Protein AF-A0AAV5DZR9-F1 (afdb_monomer_lite)

Secondary structure (DSSP, 8-state):
-EEEEEES-TT-EEPPPP-TT-TTEEEEEEES-EEEEEPPSGGGGS---EEEEESSEEESPPP--SEEE-TTS------S-------S-----B-GGGTS-TT---SEEE--SS---BB-TT----TT--EEE-TTS--B-PPP----SEEE--SS-----S----S-GGGGTT-TT--STTSPPPPPP-

InterPro domains:
  IPR001611 Leucine-rich repeat [PF00560] (64-76)
  IPR032675 Leucine-rich repeat domain superfamily [G3DSA:3.80.10.10] (7-187)
  IPR051848 Polygalacturonase-Inhibiting Protein [PTHR48059] (11-186)

Radius of gyration: 17.74 Å; chains: 1; bounding box: 46×36×51 Å

Organism: NCBI:txid191504

pLDDT: mean 78.82, std 15.03, range [37.94, 94.94]

Structure (mmCIF, N/CA/C/O backbone):
data_AF-A0AAV5DZR9-F1
#
_entry.id   AF-A0AAV5DZR9-F1
#
loop_
_atom_site.group_PDB
_atom_site.id
_atom_site.type_symbol
_atom_site.label_atom_id
_atom_site.label_alt_id
_atom_site.label_comp_id
_atom_site.label_asym_id
_atom_site.label_entity_id
_atom_site.label_seq_id
_atom_site.pdbx_PDB_ins_code
_atom_site.Cartn_x
_atom_site.Cartn_y
_atom_site.Cartn_z
_atom_site.occupancy
_atom_site.B_iso_or_equiv
_atom_site.auth_seq_id
_atom_site.auth_comp_id
_atom_site.auth_asym_id
_atom_site.auth_atom_id
_atom_site.pdbx_PDB_model_num
ATOM 1 N N . MET A 1 1 ? -20.889 -8.932 11.026 1.00 80.31 1 MET A N 1
ATOM 2 C CA . MET A 1 1 ? -20.452 -7.821 10.169 1.00 80.31 1 MET A CA 1
ATOM 3 C C . MET A 1 1 ? -20.862 -6.485 10.753 1.00 80.31 1 MET A C 1
ATOM 5 O O . MET A 1 1 ? -22.007 -6.072 10.601 1.00 80.31 1 MET A O 1
ATOM 9 N N . GLN A 1 2 ? -19.934 -5.837 11.458 1.00 92.69 2 GLN A N 1
ATOM 10 C CA . GLN A 1 2 ? -20.042 -4.428 11.832 1.00 92.69 2 GLN A CA 1
ATOM 11 C C . GLN A 1 2 ? -19.093 -3.608 10.957 1.00 92.69 2 GLN A C 1
ATOM 13 O O . GLN A 1 2 ? -17.937 -3.989 10.760 1.00 92.69 2 GLN A O 1
ATOM 18 N N . THR A 1 3 ? -19.594 -2.474 10.478 1.00 94.19 3 THR A N 1
ATOM 19 C CA . THR A 1 3 ? -18.877 -1.553 9.600 1.00 94.19 3 THR A CA 1
ATOM 20 C C . THR A 1 3 ? -18.863 -0.164 10.217 1.00 94.19 3 THR A C 1
ATOM 22 O O . THR A 1 3 ? -19.879 0.283 10.751 1.00 94.19 3 THR A O 1
ATOM 25 N N . ILE A 1 4 ? -17.725 0.519 10.127 1.00 94.50 4 ILE A N 1
ATOM 26 C CA . ILE A 1 4 ? -17.612 1.958 10.376 1.00 94.50 4 ILE A CA 1
ATOM 27 C C . ILE A 1 4 ? -17.195 2.621 9.068 1.00 94.50 4 ILE A C 1
ATOM 29 O O . ILE A 1 4 ? -16.194 2.224 8.478 1.00 94.50 4 ILE A O 1
ATOM 33 N N . GLN A 1 5 ? -17.965 3.620 8.646 1.00 94.75 5 GLN A N 1
ATOM 34 C CA . GLN A 1 5 ? -17.728 4.412 7.445 1.00 94.75 5 GLN A CA 1
ATOM 35 C C . GLN A 1 5 ? -17.740 5.894 7.802 1.00 94.75 5 GLN A C 1
ATOM 37 O O . GLN A 1 5 ? -18.730 6.391 8.340 1.00 94.75 5 GLN A O 1
ATOM 42 N N . LEU A 1 6 ? -16.629 6.574 7.526 1.00 93.06 6 LEU A N 1
ATOM 43 C CA . LEU A 1 6 ? -16.414 7.998 7.760 1.00 93.06 6 LEU A CA 1
ATOM 44 C C . LEU A 1 6 ? -15.855 8.612 6.471 1.00 93.06 6 LEU A C 1
ATOM 46 O O . LEU A 1 6 ? -14.645 8.666 6.271 1.00 93.06 6 LEU A O 1
ATOM 50 N N . ASP A 1 7 ? -16.748 9.042 5.587 1.00 90.88 7 ASP A N 1
ATOM 51 C CA . ASP A 1 7 ? -16.399 9.596 4.276 1.00 90.88 7 ASP A CA 1
ATOM 52 C C . ASP A 1 7 ? -16.596 11.113 4.258 1.00 90.88 7 ASP A C 1
ATOM 54 O O . ASP A 1 7 ? -17.623 11.618 4.720 1.00 90.88 7 ASP A O 1
ATOM 58 N N . THR A 1 8 ? -15.601 11.830 3.728 1.00 89.69 8 THR A N 1
ATOM 59 C CA . THR A 1 8 ? -15.668 13.258 3.396 1.00 89.69 8 THR A CA 1
ATOM 60 C C . THR A 1 8 ? -16.247 14.077 4.550 1.00 89.69 8 THR A C 1
ATOM 62 O O . THR A 1 8 ? -17.176 14.867 4.395 1.00 89.69 8 THR A O 1
ATOM 65 N N . MET A 1 9 ? -15.715 13.854 5.756 1.00 87.38 9 MET A N 1
ATOM 66 C CA . MET A 1 9 ? -16.150 14.534 6.976 1.00 87.38 9 MET A CA 1
ATOM 67 C C . MET A 1 9 ? -15.269 15.763 7.250 1.00 87.38 9 MET A C 1
ATOM 69 O O . MET A 1 9 ? -14.141 15.610 7.739 1.00 87.38 9 MET A O 1
ATOM 73 N N . PRO A 1 10 ? -15.753 16.997 6.993 1.00 79.94 10 PRO A N 1
ATOM 74 C CA . PRO A 1 10 ? -14.983 18.201 7.270 1.00 79.94 10 PRO A CA 1
ATOM 75 C C . PRO A 1 10 ? -14.800 18.338 8.783 1.00 79.94 10 PRO A C 1
ATOM 77 O O . PRO A 1 10 ? -15.771 18.367 9.536 1.00 79.94 10 PRO A O 1
ATOM 80 N N . GLY A 1 11 ? -13.550 18.406 9.237 1.00 84.31 11 GLY A N 1
ATOM 81 C CA . GLY A 1 11 ? -13.229 18.503 10.663 1.00 84.31 11 GLY A CA 1
ATOM 82 C C . GLY A 1 11 ? -12.979 17.168 11.367 1.00 84.31 11 GLY A C 1
ATOM 83 O O . GLY A 1 11 ? -12.722 17.182 12.569 1.00 84.31 11 GLY A O 1
ATOM 84 N N . LEU A 1 12 ? -12.973 16.031 10.659 1.00 90.25 12 LEU A N 1
ATOM 85 C CA . LEU A 1 12 ? -12.391 14.804 11.207 1.00 90.25 12 LEU A CA 1
ATOM 86 C C . LEU A 1 12 ? -10.863 14.847 11.037 1.00 90.25 12 LEU A C 1
ATOM 88 O O . LEU A 1 12 ? -10.341 14.696 9.930 1.00 90.25 12 LEU A O 1
ATOM 92 N N . TYR A 1 13 ? -10.155 15.111 12.136 1.00 92.25 13 TYR A N 1
ATOM 93 C CA . TYR A 1 13 ? -8.697 15.243 12.189 1.00 92.25 13 TYR A CA 1
ATOM 94 C C . TYR A 1 13 ? -8.108 14.559 13.429 1.00 92.25 13 TYR A C 1
ATOM 96 O O . TYR A 1 13 ? -8.824 14.157 14.343 1.00 92.25 13 TYR A O 1
ATOM 104 N N . GLY A 1 14 ? -6.779 14.460 13.472 1.00 90.69 14 GLY A N 1
ATOM 105 C CA . GLY A 1 14 ? -6.052 13.803 14.562 1.00 90.69 14 GLY A CA 1
ATOM 106 C C . GLY A 1 14 ? -5.757 12.336 14.261 1.00 90.69 14 GLY A C 1
ATOM 107 O O . GLY A 1 14 ? -5.763 11.928 13.104 1.00 90.69 14 GLY A O 1
A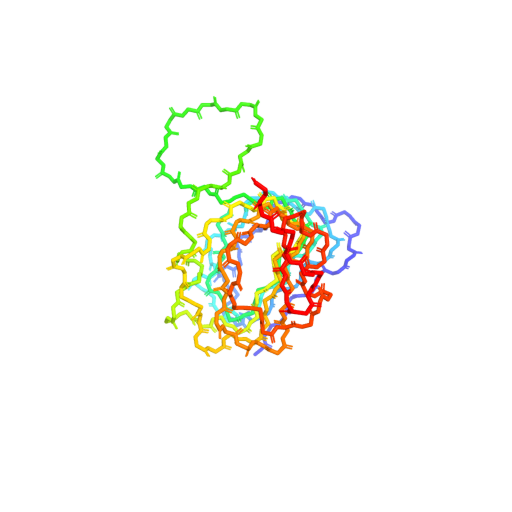TOM 108 N N . THR A 1 15 ? -5.437 11.558 15.292 1.00 91.31 15 THR A N 1
ATOM 109 C CA . THR A 1 15 ? -5.024 10.151 15.164 1.00 91.31 15 THR A CA 1
ATOM 110 C C . THR A 1 15 ? -6.198 9.190 15.302 1.00 91.31 15 THR A C 1
ATOM 112 O O . THR A 1 15 ? -7.139 9.470 16.043 1.00 91.31 15 THR A O 1
ATOM 115 N N . ILE A 1 16 ? -6.100 8.012 14.683 1.00 90.62 16 ILE A N 1
ATOM 116 C CA . ILE A 1 16 ? -7.080 6.934 14.868 1.00 90.62 16 ILE A CA 1
ATOM 117 C C . ILE A 1 16 ? -7.014 6.444 16.328 1.00 90.62 16 ILE A C 1
ATOM 119 O O . ILE A 1 16 ? -5.959 5.967 16.758 1.00 90.62 16 ILE A O 1
ATOM 123 N N . PRO A 1 17 ? -8.102 6.555 17.114 1.00 91.00 17 PRO A N 1
ATOM 124 C CA . PRO A 1 17 ? -8.125 6.063 18.486 1.00 91.00 17 PRO A CA 1
ATOM 125 C C . PRO A 1 17 ? -8.142 4.532 18.515 1.00 91.00 17 PRO A C 1
ATOM 127 O O . PRO A 1 17 ? -8.457 3.879 17.523 1.00 91.00 17 PRO A O 1
ATOM 130 N N . SER A 1 18 ? -7.854 3.939 19.675 1.00 88.75 18 SER A N 1
ATOM 131 C CA . SER A 1 18 ? -7.950 2.486 19.817 1.00 88.75 18 SER A CA 1
ATOM 132 C C . SER A 1 18 ? -9.381 1.990 19.614 1.00 88.75 18 SER A C 1
ATOM 134 O O . SER A 1 18 ? -10.285 2.384 20.352 1.00 88.75 18 SER A O 1
ATOM 136 N N . LEU A 1 19 ? -9.570 1.074 18.661 1.00 89.25 19 LEU A N 1
ATOM 137 C CA . LEU A 1 19 ? -10.853 0.414 18.397 1.00 89.25 19 LEU A CA 1
ATOM 138 C C . LEU A 1 19 ? -10.881 -1.038 18.898 1.00 89.25 19 LEU A C 1
ATOM 140 O O . LEU A 1 19 ? -11.783 -1.792 18.546 1.00 89.25 19 LEU A O 1
ATOM 144 N N . SER A 1 20 ? -9.929 -1.442 19.747 1.00 88.00 20 SER A N 1
ATOM 145 C CA . SER A 1 20 ? -9.783 -2.833 20.217 1.00 88.00 20 SER A CA 1
ATOM 146 C C . SER A 1 20 ? -11.008 -3.399 20.945 1.00 88.00 20 SER A C 1
ATOM 148 O O . SER A 1 20 ? -11.170 -4.611 21.030 1.00 88.00 20 SER A O 1
ATOM 150 N N . LYS A 1 21 ? -11.884 -2.539 21.477 1.00 89.88 21 LYS A N 1
ATOM 151 C CA . LYS A 1 21 ? -13.131 -2.954 22.139 1.00 89.88 21 LYS A CA 1
ATOM 152 C C . LYS A 1 21 ? -14.252 -3.311 21.159 1.00 89.88 21 LYS A C 1
ATOM 154 O O . LYS A 1 21 ? -15.261 -3.869 21.579 1.00 89.88 21 LYS A O 1
ATOM 159 N N . LEU A 1 22 ? -14.101 -2.989 19.876 1.00 90.25 22 LEU A N 1
ATOM 160 C CA . LEU A 1 22 ? -15.087 -3.281 18.840 1.00 90.25 22 LEU A CA 1
ATOM 161 C C . LEU A 1 22 ? -14.830 -4.677 18.257 1.00 90.25 22 LEU A C 1
ATOM 163 O O . LEU A 1 22 ? -14.423 -4.828 17.109 1.00 90.25 22 LEU A O 1
ATOM 167 N N . SER A 1 23 ? -15.061 -5.714 19.063 1.00 88.62 23 SER A N 1
ATOM 168 C CA . SER A 1 23 ? -14.776 -7.119 18.717 1.00 88.62 23 SER A CA 1
ATOM 169 C C . SER A 1 23 ? -15.523 -7.634 17.477 1.00 88.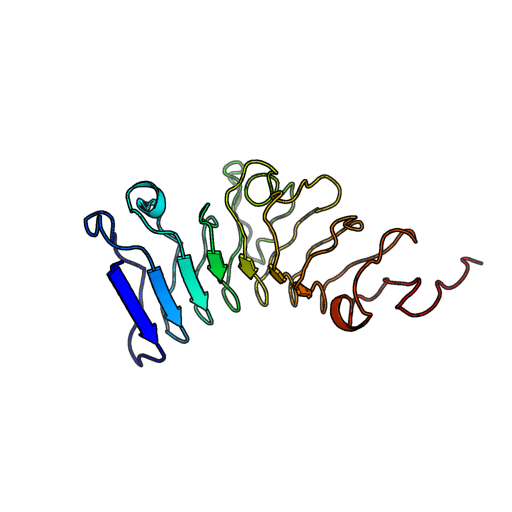62 23 SER A C 1
ATOM 171 O O . SER A 1 23 ? -15.101 -8.613 16.864 1.00 88.62 23 SER A O 1
ATOM 173 N N . HIS A 1 24 ? -16.621 -6.985 17.090 1.00 91.12 24 HIS A N 1
ATOM 174 C CA . HIS A 1 24 ? -17.417 -7.343 15.913 1.00 91.12 24 HIS A CA 1
ATOM 175 C C . HIS A 1 24 ? -17.097 -6.504 14.669 1.00 91.12 24 HIS A C 1
ATOM 177 O O . HIS A 1 24 ? -17.688 -6.753 13.615 1.00 91.12 24 HIS A O 1
ATOM 183 N N . LEU A 1 25 ? -16.191 -5.523 14.780 1.00 92.50 25 LEU A N 1
ATOM 184 C CA . LEU A 1 25 ? -15.778 -4.679 13.663 1.00 92.50 25 LEU A CA 1
ATOM 185 C C . LEU A 1 25 ? -15.047 -5.521 12.617 1.00 92.50 25 LEU A C 1
ATOM 187 O O . LEU A 1 25 ? -14.011 -6.112 12.906 1.00 92.50 25 LEU A O 1
ATOM 191 N N . GLU A 1 26 ? -15.594 -5.543 11.406 1.00 93.81 26 GLU A N 1
ATOM 192 C CA . GLU A 1 26 ? -15.074 -6.306 10.267 1.00 93.81 26 GLU A CA 1
ATOM 193 C C . GLU A 1 26 ? -14.568 -5.393 9.143 1.00 93.81 26 GLU A C 1
ATOM 195 O O . GLU A 1 26 ? -13.636 -5.781 8.429 1.00 93.81 26 GLU A O 1
ATOM 200 N N . LEU A 1 27 ? -15.134 -4.184 9.021 1.00 94.38 27 LEU A N 1
ATOM 201 C CA . LEU A 1 27 ? -14.754 -3.176 8.030 1.00 94.38 27 LEU A CA 1
ATOM 202 C C . LEU A 1 27 ? -14.606 -1.793 8.672 1.00 94.38 27 LEU A C 1
ATOM 204 O O . LEU A 1 27 ? -15.504 -1.326 9.377 1.00 94.38 27 LEU A O 1
ATOM 208 N N . LEU A 1 28 ? -13.489 -1.131 8.379 1.00 94.38 28 LEU A N 1
ATOM 209 C CA . LEU A 1 28 ? -13.257 0.274 8.693 1.00 94.38 28 LEU A CA 1
ATOM 210 C C . LEU A 1 28 ? -12.908 1.016 7.405 1.00 94.38 28 LEU A C 1
ATOM 212 O O . LEU A 1 28 ? -11.947 0.655 6.732 1.00 94.38 28 LEU A O 1
ATOM 216 N N . ASP A 1 29 ? -13.681 2.047 7.101 1.00 94.94 29 ASP A N 1
ATOM 217 C CA . ASP A 1 29 ? -13.507 2.908 5.940 1.00 94.94 29 ASP A CA 1
ATOM 218 C C . ASP A 1 29 ? -13.489 4.369 6.402 1.00 94.94 29 ASP A C 1
ATOM 220 O O . ASP A 1 29 ? -14.446 4.854 7.013 1.00 94.94 29 ASP A O 1
ATOM 224 N N . ILE A 1 30 ? -12.356 5.036 6.190 1.00 93.62 30 ILE A N 1
ATOM 225 C CA . ILE A 1 30 ? -12.148 6.450 6.492 1.00 93.62 30 ILE A CA 1
ATOM 226 C C . ILE A 1 30 ? -11.553 7.116 5.255 1.00 93.62 30 ILE A C 1
ATOM 228 O O . ILE A 1 30 ? -10.353 7.037 5.015 1.00 93.62 30 ILE A O 1
ATOM 232 N N . THR A 1 31 ? -12.376 7.800 4.477 1.00 92.69 31 THR A N 1
ATOM 233 C CA . THR A 1 31 ? -11.987 8.282 3.147 1.00 92.69 31 THR A CA 1
ATOM 234 C C . THR A 1 31 ? -12.068 9.800 3.081 1.00 92.69 31 THR A C 1
ATOM 236 O O . THR A 1 31 ? -13.032 10.395 3.563 1.00 92.69 31 THR A O 1
ATOM 239 N N . SER A 1 32 ? -11.056 10.444 2.487 1.00 89.88 32 SER A N 1
ATOM 240 C CA . SER A 1 32 ? -11.049 11.899 2.257 1.00 89.88 32 SER A CA 1
ATOM 241 C C . SER A 1 32 ? -11.243 12.726 3.539 1.00 89.88 32 SER A C 1
ATOM 243 O O . SER A 1 32 ? -12.093 13.615 3.627 1.00 89.88 32 SER A O 1
ATOM 245 N N . THR A 1 33 ? -10.442 12.434 4.568 1.00 90.44 33 THR A N 1
ATOM 246 C CA . THR A 1 33 ? -10.475 13.148 5.857 1.00 90.44 33 THR A CA 1
ATOM 247 C C . THR A 1 33 ? -9.103 13.725 6.206 1.00 90.44 33 THR A C 1
ATOM 249 O O . THR A 1 33 ? -8.116 13.515 5.512 1.00 90.44 33 THR A O 1
ATOM 252 N N . SER A 1 3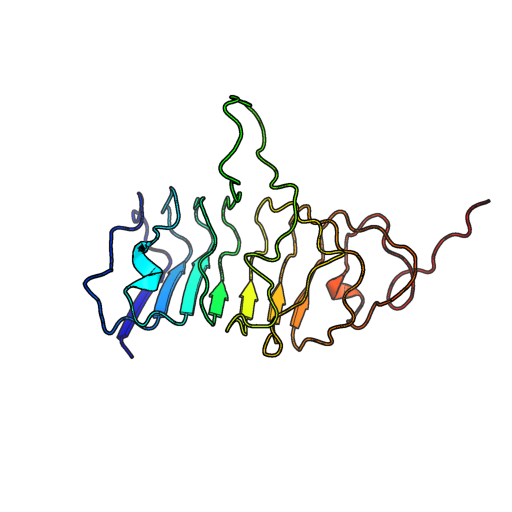4 ? -9.015 14.502 7.288 1.00 89.81 34 SER A N 1
ATOM 253 C CA . SER A 1 34 ? -7.753 15.105 7.743 1.00 89.81 34 SER A CA 1
ATOM 254 C C . SER A 1 34 ? -7.095 14.310 8.873 1.00 89.81 34 SER A C 1
ATOM 256 O O . SER A 1 34 ? -6.365 14.886 9.687 1.00 89.81 34 SER A O 1
ATOM 258 N N . ILE A 1 35 ? -7.357 13.002 8.963 1.00 90.94 35 ILE A N 1
ATOM 259 C CA . ILE A 1 35 ? -6.688 12.148 9.947 1.00 90.94 35 ILE A CA 1
ATOM 260 C C . ILE A 1 35 ? -5.197 12.015 9.620 1.00 90.94 35 ILE A C 1
ATOM 262 O O . ILE A 1 35 ? -4.765 12.026 8.464 1.00 90.94 35 ILE A O 1
ATOM 266 N N . THR A 1 36 ? -4.387 11.951 10.668 1.00 89.00 36 THR A N 1
ATOM 267 C CA . THR A 1 36 ? -2.926 12.012 10.595 1.00 89.00 36 THR A CA 1
ATOM 268 C C . THR A 1 36 ? -2.292 11.086 11.632 1.00 89.00 36 THR A C 1
ATOM 270 O O . THR A 1 36 ? -2.966 10.585 12.531 1.00 89.00 36 THR A O 1
ATOM 273 N N . GLY A 1 37 ? -0.977 10.898 11.541 1.00 84.19 37 GLY A N 1
ATOM 274 C CA . GLY A 1 37 ? -0.216 10.105 12.507 1.00 84.19 37 GLY A CA 1
ATOM 275 C C . GLY A 1 37 ? -0.153 8.618 12.147 1.00 84.19 37 GLY A C 1
ATOM 276 O O . GLY A 1 37 ? -0.522 8.237 11.036 1.00 84.19 37 GLY A O 1
ATOM 277 N N . PRO A 1 38 ? 0.378 7.773 13.045 1.00 82.56 38 PRO A N 1
ATOM 278 C CA . PRO A 1 38 ? 0.653 6.385 12.717 1.00 82.56 38 PRO A CA 1
ATOM 279 C C . PRO A 1 38 ? -0.620 5.532 12.667 1.00 82.56 38 PRO A C 1
ATOM 281 O O . PRO A 1 38 ? -1.541 5.726 13.463 1.00 82.56 38 PRO A O 1
ATOM 284 N N . LEU A 1 39 ? -0.626 4.530 11.788 1.00 83.75 39 LEU A N 1
ATOM 285 C CA . LEU A 1 39 ? -1.547 3.404 11.865 1.00 83.75 39 LEU A CA 1
ATOM 286 C C . LEU A 1 39 ? -1.340 2.690 13.216 1.00 83.75 39 LEU A C 1
ATOM 288 O O . LEU A 1 39 ? -0.218 2.282 13.523 1.00 83.75 39 LEU A O 1
ATOM 292 N N . PRO A 1 40 ? -2.385 2.553 14.045 1.00 82.88 40 PRO A N 1
ATOM 293 C CA . PRO A 1 40 ? -2.285 1.890 15.344 1.00 82.88 40 PRO A CA 1
ATOM 294 C C . PRO A 1 40 ? -2.042 0.377 15.207 1.00 82.88 40 PRO A C 1
ATOM 296 O O . PRO A 1 40 ? -2.272 -0.189 14.155 1.00 82.88 40 PRO A O 1
ATOM 299 N N . GLU A 1 41 ? -1.609 -0.322 16.258 1.00 79.00 41 GLU A N 1
ATOM 300 C CA . GLU A 1 41 ? -1.323 -1.775 16.178 1.00 79.00 41 GLU A CA 1
ATOM 301 C C . GLU A 1 41 ? -2.503 -2.673 16.595 1.00 79.00 41 GLU A C 1
ATOM 303 O O . GLU A 1 41 ? -2.438 -3.897 16.486 1.00 79.00 41 GLU A O 1
ATOM 308 N N . PHE A 1 42 ? -3.616 -2.094 17.061 1.00 75.56 42 PHE A N 1
ATOM 309 C CA . PHE A 1 42 ? -4.723 -2.860 17.651 1.00 75.56 42 PHE A CA 1
ATOM 310 C C . PHE A 1 42 ? -5.485 -3.751 16.664 1.00 75.56 42 PHE A C 1
ATOM 312 O O . PHE A 1 42 ? -6.343 -4.513 17.108 1.00 75.56 42 PHE A O 1
ATOM 319 N N . TRP A 1 43 ? -5.205 -3.666 15.360 1.00 79.06 43 TRP A N 1
ATOM 320 C CA . TRP A 1 43 ? -5.873 -4.456 14.319 1.00 79.06 43 TRP A CA 1
ATOM 321 C C . TRP A 1 43 ? -5.814 -5.963 14.584 1.00 79.06 43 TRP A C 1
ATOM 323 O O . TRP A 1 43 ? -6.700 -6.696 14.169 1.00 79.06 43 TRP A O 1
ATOM 333 N N . VAL A 1 44 ? -4.785 -6.424 15.303 1.00 70.88 44 VAL A N 1
ATOM 334 C CA . VAL A 1 44 ? -4.608 -7.837 15.680 1.00 70.88 44 VAL A CA 1
ATOM 335 C C . VAL A 1 44 ? -5.659 -8.303 16.700 1.00 70.88 44 VAL A C 1
ATOM 337 O O . VAL A 1 44 ? -5.944 -9.491 16.794 1.00 70.88 44 VAL A O 1
ATOM 340 N N . ASN A 1 45 ? -6.254 -7.374 17.454 1.00 75.50 45 ASN A N 1
ATOM 341 C CA . ASN A 1 45 ? -7.233 -7.655 18.508 1.00 75.50 45 ASN A CA 1
ATOM 342 C C . ASN A 1 45 ? -8.687 -7.456 18.050 1.00 75.50 45 ASN A C 1
ATOM 344 O O . ASN A 1 45 ? -9.594 -7.436 18.883 1.00 75.50 45 ASN A O 1
ATOM 348 N N . THR A 1 46 ? -8.924 -7.267 16.753 1.00 79.25 46 THR A N 1
ATOM 349 C CA . THR A 1 46 ? -10.263 -7.112 16.177 1.00 79.25 46 THR A CA 1
ATOM 350 C C . THR A 1 46 ? -10.511 -8.190 15.124 1.00 79.25 46 THR A C 1
ATOM 352 O O . THR A 1 46 ? -9.580 -8.802 14.609 1.00 79.25 46 THR A O 1
ATOM 355 N N . ASN A 1 47 ? -11.776 -8.407 14.760 1.00 88.75 47 ASN A N 1
ATOM 356 C CA . ASN A 1 47 ? -12.138 -9.242 13.608 1.00 88.75 47 ASN A CA 1
ATOM 357 C C . ASN A 1 47 ? -12.038 -8.467 12.282 1.00 88.75 47 ASN A C 1
ATOM 359 O O . ASN A 1 47 ? -12.703 -8.807 11.300 1.00 88.75 47 ASN A O 1
ATOM 363 N N . LEU A 1 48 ? -11.231 -7.399 12.254 1.00 91.25 48 LEU A N 1
ATOM 364 C CA . LEU A 1 48 ? -11.129 -6.531 11.096 1.00 91.25 48 LEU A CA 1
ATOM 365 C C . LEU A 1 48 ? -10.539 -7.329 9.936 1.00 91.25 48 LEU A C 1
ATOM 367 O O . LEU A 1 48 ? -9.503 -7.976 10.058 1.00 91.25 48 LEU A O 1
ATOM 371 N N . SER A 1 49 ? -11.221 -7.288 8.802 1.00 91.88 49 SER A N 1
ATOM 372 C CA . SER A 1 49 ? -10.818 -8.007 7.593 1.00 91.88 49 SER A CA 1
ATOM 373 C C . SER A 1 49 ? -10.549 -7.057 6.431 1.00 91.88 49 SER A C 1
ATOM 375 O O . SER A 1 49 ? -9.733 -7.378 5.561 1.00 91.88 49 SER A O 1
ATOM 377 N N . ALA A 1 50 ? -11.191 -5.887 6.456 1.00 93.50 50 ALA A N 1
ATOM 378 C CA . ALA A 1 50 ? -11.066 -4.839 5.463 1.00 93.50 50 ALA A CA 1
ATOM 379 C C . ALA A 1 50 ? -10.766 -3.489 6.119 1.00 93.50 50 ALA A C 1
ATOM 381 O O . ALA A 1 50 ? -11.456 -3.067 7.051 1.00 93.50 50 ALA A O 1
ATOM 382 N N . LEU A 1 51 ? -9.739 -2.820 5.603 1.00 93.69 51 LEU A N 1
ATOM 383 C CA . LEU A 1 51 ? -9.355 -1.470 5.984 1.00 93.69 51 LEU A CA 1
ATOM 384 C C . LEU A 1 51 ? -9.212 -0.618 4.726 1.00 93.69 51 LEU A C 1
ATOM 386 O O . LEU A 1 51 ? -8.366 -0.912 3.882 1.00 93.69 51 LEU A O 1
ATOM 390 N N . THR A 1 52 ? -10.009 0.438 4.644 1.00 94.81 52 THR A N 1
ATOM 391 C CA . THR A 1 52 ? -9.887 1.493 3.642 1.00 94.81 52 THR A CA 1
ATOM 392 C C . THR A 1 52 ? -9.598 2.788 4.373 1.00 94.81 52 THR A C 1
ATOM 394 O O . THR A 1 52 ? -10.414 3.250 5.162 1.00 94.81 52 THR A O 1
ATOM 397 N N . ILE A 1 53 ? -8.422 3.364 4.165 1.00 92.44 53 ILE A N 1
ATOM 398 C CA . ILE A 1 53 ? -8.145 4.720 4.617 1.00 92.44 53 ILE A CA 1
ATOM 399 C C . ILE A 1 53 ? -7.397 5.449 3.524 1.00 92.44 53 ILE A C 1
ATOM 401 O O . ILE A 1 53 ? -6.198 5.236 3.385 1.00 92.44 53 ILE A O 1
ATOM 405 N N . THR A 1 54 ? -8.071 6.317 2.778 1.00 92.69 54 THR A N 1
ATOM 406 C CA . THR A 1 54 ? -7.456 7.008 1.640 1.00 92.69 54 THR A CA 1
ATOM 407 C C . THR A 1 54 ? -7.395 8.515 1.842 1.00 92.69 54 THR A C 1
ATOM 409 O O . THR A 1 54 ? -8.105 9.087 2.680 1.00 92.69 54 THR A O 1
ATOM 412 N N . ASP A 1 55 ? -6.507 9.155 1.081 1.00 89.25 55 ASP A N 1
ATOM 413 C CA . ASP A 1 55 ? -6.410 10.617 0.972 1.00 89.25 55 ASP A CA 1
ATOM 414 C C . ASP A 1 55 ? -6.264 11.308 2.334 1.00 89.25 55 ASP A C 1
ATOM 416 O O . ASP A 1 55 ? -6.921 12.302 2.649 1.00 89.25 55 ASP A O 1
ATOM 420 N N . SER A 1 56 ? -5.410 10.728 3.175 1.00 86.19 56 SER A N 1
ATOM 421 C CA . SER A 1 56 ? -5.137 11.159 4.546 1.00 86.19 56 SER A CA 1
ATOM 422 C C . SER A 1 56 ? -3.625 11.336 4.755 1.00 86.19 56 SER A C 1
ATOM 424 O O . SER A 1 56 ? -2.830 11.238 3.822 1.00 86.19 56 SER A O 1
ATOM 426 N N . LYS A 1 57 ? -3.168 11.659 5.972 1.00 83.81 57 LYS A N 1
ATOM 427 C CA . LYS A 1 57 ? -1.726 11.860 6.259 1.00 83.81 57 LYS A CA 1
ATOM 428 C C . LYS A 1 57 ? -1.183 10.793 7.201 1.00 83.81 57 LYS A C 1
ATOM 430 O O . LYS A 1 57 ? -0.497 11.113 8.179 1.00 83.81 57 LYS A O 1
ATOM 435 N N . LEU A 1 58 ? -1.549 9.537 6.949 1.00 82.81 58 LEU A N 1
ATOM 436 C CA . LEU A 1 58 ? -1.135 8.426 7.798 1.00 82.81 58 LEU A CA 1
ATOM 437 C C . LEU A 1 58 ? 0.314 8.002 7.557 1.00 82.81 58 LEU A C 1
ATOM 439 O O . LEU A 1 58 ? 0.840 8.104 6.448 1.00 82.81 58 LEU A O 1
ATOM 443 N N . THR A 1 59 ? 0.941 7.501 8.620 1.00 79.50 59 THR A N 1
ATOM 444 C CA . THR A 1 59 ? 2.292 6.920 8.643 1.00 79.50 59 THR A CA 1
ATOM 445 C C . THR A 1 59 ? 2.281 5.571 9.379 1.00 79.50 59 THR A C 1
ATOM 447 O O . THR A 1 59 ? 1.226 5.096 9.792 1.00 79.50 59 THR A O 1
ATOM 450 N N . GLY A 1 60 ? 3.436 4.930 9.573 1.00 73.38 60 GLY A N 1
ATOM 451 C CA . GLY A 1 60 ? 3.538 3.704 10.376 1.00 73.38 60 GLY A CA 1
ATOM 452 C C . GLY A 1 60 ? 3.387 2.401 9.575 1.00 73.38 60 GLY A C 1
ATOM 453 O O . GLY A 1 60 ? 3.377 2.424 8.342 1.00 73.38 60 GLY A O 1
ATOM 454 N N . PRO A 1 61 ? 3.359 1.244 10.264 1.00 73.44 61 PRO A N 1
ATOM 455 C CA . PRO A 1 61 ? 3.377 -0.063 9.619 1.00 73.44 61 PRO A CA 1
ATOM 456 C C . PRO A 1 61 ? 2.028 -0.417 8.981 1.00 73.44 61 PRO A C 1
ATOM 458 O O . PRO A 1 61 ? 0.962 -0.151 9.533 1.00 73.44 61 PRO A O 1
ATOM 461 N N . ILE A 1 62 ? 2.088 -1.076 7.823 1.00 79.88 62 ILE A N 1
ATOM 462 C CA . ILE A 1 62 ? 0.908 -1.577 7.112 1.00 79.88 62 ILE A CA 1
ATOM 463 C C . ILE A 1 62 ? 0.393 -2.832 7.839 1.00 79.88 62 ILE A C 1
ATOM 465 O O . ILE A 1 62 ? 1.188 -3.743 8.099 1.00 79.88 62 ILE A O 1
ATOM 469 N N . PRO A 1 63 ? -0.907 -2.914 8.177 1.00 83.00 63 PRO A N 1
ATOM 470 C CA . PRO A 1 63 ? -1.456 -4.070 8.872 1.00 83.00 63 PRO A CA 1
ATOM 471 C C . PRO A 1 63 ? -1.542 -5.301 7.964 1.00 83.00 63 PRO A C 1
ATOM 473 O O . PRO A 1 63 ? -1.449 -5.212 6.746 1.00 83.00 63 PRO A O 1
ATOM 476 N N . ASN A 1 64 ? -1.728 -6.479 8.556 1.00 84.44 64 ASN A N 1
ATOM 477 C CA . ASN A 1 64 ? -1.822 -7.740 7.822 1.00 84.44 64 ASN A CA 1
ATOM 478 C C . ASN A 1 64 ? -3.281 -8.211 7.725 1.00 84.44 64 ASN A C 1
ATOM 480 O O . ASN A 1 64 ? -3.695 -9.113 8.453 1.00 84.44 64 ASN A O 1
ATOM 484 N N . LEU A 1 65 ? -4.061 -7.563 6.860 1.00 88.06 65 LEU A N 1
ATOM 485 C CA . LEU A 1 65 ? -5.502 -7.791 6.686 1.00 88.06 65 LEU A CA 1
ATOM 486 C C . LEU A 1 65 ? -5.804 -8.350 5.294 1.00 88.06 65 LEU A C 1
ATOM 488 O O . LEU A 1 65 ? -4.977 -8.289 4.393 1.00 88.06 65 LEU A O 1
ATOM 492 N N . ARG A 1 66 ? -7.002 -8.904 5.088 1.00 91.31 66 ARG A N 1
ATOM 493 C CA . ARG A 1 66 ? -7.382 -9.519 3.805 1.00 91.31 66 ARG A CA 1
ATOM 494 C C . ARG A 1 66 ? -7.571 -8.491 2.685 1.00 91.31 66 ARG A C 1
ATOM 496 O O . ARG A 1 66 ? -7.289 -8.795 1.520 1.00 91.31 66 ARG A O 1
ATOM 503 N N . TYR A 1 67 ? -8.085 -7.318 3.029 1.00 93.69 67 TYR A N 1
ATOM 504 C CA . TYR A 1 67 ? -8.340 -6.216 2.111 1.00 93.69 67 TYR A CA 1
ATOM 505 C C . TYR A 1 67 ? -7.754 -4.942 2.708 1.00 93.69 67 TYR A C 1
ATOM 507 O O . TYR A 1 67 ? -8.137 -4.544 3.809 1.00 93.69 67 TYR A O 1
ATOM 515 N N . ILE A 1 68 ? -6.817 -4.330 1.990 1.00 92.25 68 ILE A N 1
ATOM 516 C CA . ILE A 1 68 ? -6.185 -3.082 2.407 1.00 92.25 68 ILE A CA 1
ATOM 517 C C . ILE A 1 68 ? -6.193 -2.114 1.241 1.00 92.25 68 ILE A C 1
ATOM 519 O O . ILE A 1 68 ? -5.742 -2.448 0.144 1.00 92.25 68 ILE A O 1
ATOM 523 N N . ASP A 1 69 ? -6.686 -0.920 1.528 1.00 94.69 69 ASP A N 1
ATOM 524 C CA . ASP A 1 69 ? -6.644 0.231 0.652 1.00 94.69 69 ASP A CA 1
ATOM 525 C C . ASP A 1 69 ? -6.149 1.429 1.461 1.00 94.69 69 ASP A C 1
ATOM 527 O O . ASP A 1 69 ? -6.839 1.912 2.358 1.00 94.69 69 ASP A O 1
ATOM 531 N N . LEU A 1 70 ? -4.900 1.825 1.235 1.00 92.06 70 LEU A N 1
ATOM 532 C CA . LEU A 1 70 ? -4.258 2.942 1.927 1.00 92.06 70 LEU A CA 1
ATOM 533 C C . LEU A 1 70 ? -3.732 3.975 0.927 1.00 92.06 70 LEU A C 1
ATOM 535 O O . LEU A 1 70 ? -2.720 4.640 1.185 1.00 92.06 70 LEU A O 1
ATOM 539 N N . SER A 1 71 ? -4.383 4.085 -0.231 1.00 93.31 71 SER A N 1
ATOM 540 C CA . SER A 1 71 ? -3.940 4.969 -1.301 1.00 93.31 71 SER A CA 1
ATOM 541 C C . SER A 1 71 ? -3.960 6.443 -0.886 1.00 93.31 71 SER A C 1
ATOM 543 O O . SER A 1 71 ? -4.773 6.864 -0.063 1.00 93.31 71 SER A O 1
ATOM 545 N N . GLY A 1 72 ? -3.068 7.256 -1.447 1.00 88.38 72 GLY A N 1
ATOM 546 C CA . GLY A 1 72 ? -3.081 8.707 -1.208 1.00 88.38 72 GLY A CA 1
ATOM 547 C C . GLY A 1 72 ? -2.702 9.106 0.223 1.00 88.38 72 GLY A C 1
ATOM 548 O O . GLY A 1 72 ? -3.168 10.127 0.725 1.00 88.38 72 GLY A O 1
ATOM 549 N N . ASN A 1 73 ? -1.885 8.298 0.905 1.00 84.31 73 ASN A N 1
ATOM 550 C CA . ASN A 1 73 ? -1.364 8.609 2.236 1.00 84.31 73 ASN A CA 1
ATOM 551 C C . ASN A 1 73 ? 0.106 9.057 2.196 1.00 84.31 73 ASN A C 1
ATOM 553 O O . ASN A 1 73 ? 0.724 9.248 1.151 1.00 84.31 73 ASN A O 1
ATOM 557 N N . MET A 1 74 ? 0.686 9.252 3.381 1.00 75.38 74 MET A N 1
ATOM 558 C CA . MET A 1 74 ? 2.105 9.559 3.563 1.00 75.38 74 MET A CA 1
ATOM 559 C C . MET A 1 74 ? 2.869 8.345 4.105 1.00 75.38 74 MET A C 1
ATOM 561 O O . MET A 1 74 ? 3.812 8.506 4.891 1.00 75.38 74 MET A O 1
ATOM 565 N N . LEU A 1 75 ? 2.454 7.127 3.732 1.00 69.94 75 LEU A N 1
ATOM 566 C CA . LEU A 1 75 ? 3.032 5.916 4.299 1.00 69.94 75 LEU A CA 1
ATOM 567 C C . LEU A 1 75 ? 4.525 5.836 3.975 1.00 69.94 75 LEU A C 1
ATOM 569 O O . LEU A 1 75 ? 4.960 5.839 2.826 1.00 69.94 75 LEU A O 1
ATOM 573 N N . THR A 1 76 ? 5.301 5.737 5.048 1.00 64.38 76 THR A N 1
ATOM 574 C CA . THR A 1 76 ? 6.713 5.373 5.059 1.00 64.38 76 THR A CA 1
ATOM 575 C C . THR A 1 76 ? 6.804 4.252 6.081 1.00 64.38 76 THR A C 1
ATOM 577 O O . THR A 1 76 ? 6.377 4.426 7.222 1.00 64.38 76 THR A O 1
ATOM 580 N N . ALA A 1 77 ? 7.270 3.069 5.699 1.00 54.12 77 ALA A N 1
ATOM 581 C CA . ALA A 1 77 ? 7.574 2.055 6.700 1.00 54.12 77 ALA A CA 1
ATOM 582 C C . ALA A 1 77 ? 8.938 2.363 7.333 1.00 54.12 77 ALA A C 1
ATOM 584 O O . ALA A 1 77 ? 9.835 2.990 6.765 1.00 54.12 77 ALA A O 1
ATOM 585 N N . HIS A 1 78 ? 9.057 1.952 8.576 1.00 47.34 78 HIS A N 1
ATOM 586 C CA . HIS A 1 78 ? 10.226 2.160 9.394 1.00 47.34 78 HIS A CA 1
ATOM 587 C C . HIS A 1 78 ? 10.739 0.766 9.736 1.00 47.34 78 HIS A C 1
ATOM 589 O O . HIS A 1 78 ? 9.961 -0.051 10.229 1.00 47.34 78 HIS A O 1
ATOM 595 N N . TRP A 1 79 ? 12.018 0.476 9.494 1.00 43.75 79 TRP A N 1
ATOM 596 C CA . TRP A 1 79 ? 12.657 -0.616 10.220 1.00 43.75 79 TRP A CA 1
ATOM 597 C C . TRP A 1 79 ? 13.327 -0.021 11.437 1.00 43.75 79 TRP A C 1
ATOM 599 O O . TRP A 1 79 ? 14.162 0.878 11.359 1.00 43.75 79 TRP A O 1
ATOM 609 N N . ILE A 1 80 ? 12.905 -0.540 12.575 1.00 46.69 80 ILE A N 1
ATOM 610 C CA . ILE A 1 80 ? 13.511 -0.322 13.870 1.00 46.69 80 ILE A CA 1
ATOM 611 C C . ILE A 1 80 ? 14.942 -0.857 13.757 1.00 46.69 80 ILE A C 1
ATOM 613 O O . ILE A 1 80 ? 15.129 -2.064 13.788 1.00 46.69 80 ILE A O 1
ATOM 617 N N . HIS A 1 81 ? 15.904 0.021 13.471 1.00 42.12 81 HIS A N 1
ATOM 618 C CA . HIS A 1 81 ? 17.329 -0.049 13.823 1.00 42.12 81 HIS A CA 1
ATOM 619 C C . HIS A 1 81 ? 18.127 0.929 12.953 1.00 42.12 81 HIS A C 1
ATOM 621 O O . HIS A 1 81 ? 18.856 0.518 12.066 1.00 42.12 81 HIS A O 1
ATOM 627 N N . THR A 1 82 ? 18.037 2.225 13.245 1.00 41.78 82 THR A N 1
ATOM 628 C CA . THR A 1 82 ? 19.232 3.072 13.384 1.00 41.78 82 THR A CA 1
ATOM 629 C C . THR A 1 82 ? 18.836 4.341 14.115 1.00 41.78 82 THR A C 1
ATOM 631 O O . THR A 1 82 ? 17.962 5.087 13.677 1.00 41.78 82 THR A O 1
ATOM 634 N N . SER A 1 83 ? 19.510 4.603 15.225 1.00 48.47 83 SER A N 1
ATOM 635 C CA . SER A 1 83 ? 19.594 5.914 15.847 1.00 48.47 83 SER A CA 1
ATOM 636 C C . SER A 1 83 ? 20.301 6.870 14.884 1.00 48.47 83 SER A C 1
ATOM 638 O O . SER A 1 83 ? 21.515 7.008 14.942 1.00 48.47 83 SER A O 1
ATOM 640 N N . TRP A 1 84 ? 19.562 7.521 13.981 1.00 38.03 84 TRP A N 1
ATOM 641 C CA . TRP A 1 84 ? 20.045 8.712 13.280 1.00 38.03 84 TRP A CA 1
ATOM 642 C C . TRP A 1 84 ? 18.905 9.573 12.730 1.00 38.03 84 TRP A C 1
ATOM 644 O O . TRP A 1 84 ? 17.965 9.099 12.100 1.00 38.03 84 TRP A O 1
ATOM 654 N N . ILE A 1 85 ? 19.015 10.869 13.010 1.00 49.09 85 ILE A N 1
ATOM 655 C CA . ILE A 1 85 ? 18.128 11.937 12.557 1.00 49.09 85 ILE A CA 1
ATOM 656 C C . ILE A 1 85 ? 18.476 12.229 11.094 1.00 49.09 85 ILE A C 1
ATOM 658 O O . ILE A 1 85 ? 19.585 12.674 10.811 1.00 49.09 85 ILE A O 1
ATOM 662 N N . ALA A 1 86 ? 17.529 12.042 10.175 1.00 41.81 86 ALA A N 1
ATOM 663 C CA . ALA A 1 86 ? 17.621 12.590 8.824 1.00 41.81 86 ALA A CA 1
ATOM 664 C C . ALA A 1 86 ? 16.450 13.559 8.575 1.00 41.81 86 ALA A C 1
ATOM 666 O O . ALA A 1 86 ? 15.297 13.125 8.502 1.00 41.81 86 ALA A O 1
ATOM 667 N N . PRO A 1 87 ? 16.702 14.871 8.405 1.00 44.22 87 PRO A N 1
ATOM 668 C CA . PRO A 1 87 ? 15.698 15.813 7.947 1.00 44.22 87 PRO A CA 1
ATOM 669 C C . PRO A 1 87 ? 15.688 15.795 6.413 1.00 44.22 87 PRO A C 1
ATOM 671 O O . PRO A 1 87 ? 16.355 16.615 5.794 1.00 44.22 87 PRO A O 1
ATOM 674 N N . ARG A 1 88 ? 14.987 14.827 5.801 1.00 37.94 88 ARG A N 1
ATOM 675 C CA . ARG A 1 88 ? 14.421 14.837 4.424 1.00 37.94 88 ARG A CA 1
ATOM 676 C C . ARG A 1 88 ? 14.177 13.400 3.944 1.00 37.94 88 ARG A C 1
ATOM 678 O O . ARG A 1 88 ? 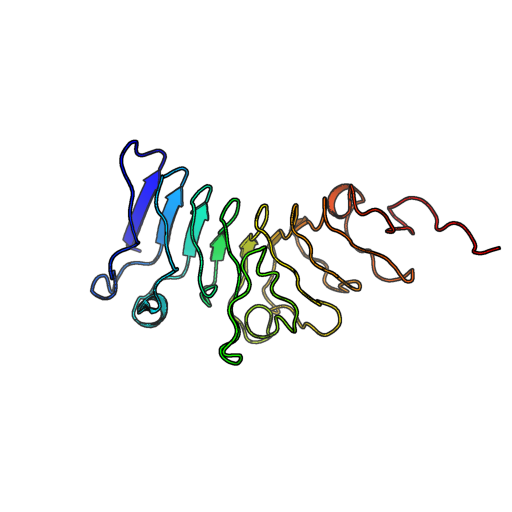15.116 12.630 3.829 1.00 37.94 88 ARG A O 1
ATOM 685 N N . LYS A 1 89 ? 12.914 13.107 3.601 1.00 44.22 89 LYS A N 1
ATOM 686 C CA . LYS A 1 89 ? 12.418 11.927 2.859 1.00 44.22 89 LYS A CA 1
ATOM 687 C C . LYS A 1 89 ? 12.953 10.570 3.343 1.00 44.22 89 LYS A C 1
ATOM 689 O O . LYS A 1 89 ? 13.916 10.040 2.799 1.00 44.22 89 LYS A O 1
ATOM 694 N N . LEU A 1 90 ? 12.243 9.966 4.297 1.00 40.56 90 LEU A N 1
ATOM 695 C CA . LEU A 1 90 ? 12.391 8.547 4.615 1.00 40.56 90 LEU A CA 1
ATOM 696 C C . LEU A 1 90 ? 11.765 7.704 3.498 1.00 40.56 90 LEU A C 1
ATOM 698 O O . LEU A 1 90 ? 10.584 7.374 3.536 1.00 40.56 90 LEU A O 1
ATOM 702 N N . SER A 1 91 ? 12.569 7.377 2.489 1.00 47.62 91 SER A N 1
ATOM 703 C CA . SER A 1 91 ? 12.291 6.230 1.636 1.00 47.62 91 SER A CA 1
ATOM 704 C C . SER A 1 91 ? 12.520 4.995 2.491 1.00 47.62 91 SER A C 1
ATOM 706 O O . SER A 1 91 ? 13.637 4.749 2.950 1.00 47.62 91 SER A O 1
ATOM 708 N N . LEU A 1 92 ? 11.484 4.187 2.670 1.00 51.81 92 LEU A N 1
ATOM 709 C CA . LEU A 1 92 ? 11.736 2.768 2.840 1.00 51.81 92 LEU A CA 1
ATOM 710 C C . LEU A 1 92 ? 12.682 2.317 1.741 1.00 51.81 92 LEU A C 1
ATOM 712 O O . LEU A 1 92 ? 12.499 2.714 0.598 1.00 51.81 92 LEU A O 1
ATOM 716 N N . THR A 1 93 ? 13.705 1.564 2.095 1.00 48.28 93 THR A N 1
ATOM 717 C CA . THR A 1 93 ? 14.603 0.878 1.168 1.00 48.28 93 THR A CA 1
ATOM 718 C C . THR A 1 93 ? 14.900 -0.489 1.781 1.00 48.28 93 THR A C 1
ATOM 720 O O . THR A 1 93 ? 15.543 -0.573 2.820 1.00 48.28 93 THR A O 1
ATOM 723 N N . GLY A 1 94 ? 14.354 -1.574 1.223 1.00 52.41 94 GLY A N 1
ATOM 724 C CA . GLY A 1 94 ? 14.515 -2.919 1.796 1.00 52.41 94 GLY A CA 1
ATOM 725 C C . GLY A 1 94 ? 13.459 -3.933 1.347 1.00 52.41 94 GLY A C 1
ATOM 726 O O . GLY A 1 94 ? 12.611 -3.628 0.509 1.00 52.41 94 GLY A O 1
ATOM 727 N N . ASN A 1 95 ? 13.537 -5.152 1.896 1.00 60.88 95 ASN A N 1
ATOM 728 C CA . ASN A 1 95 ? 12.713 -6.297 1.496 1.00 60.88 95 ASN A CA 1
ATOM 729 C C . ASN A 1 95 ? 11.282 -6.206 2.083 1.00 60.88 95 ASN A C 1
ATOM 731 O O . ASN A 1 95 ? 11.122 -6.239 3.306 1.00 60.88 95 ASN A O 1
ATOM 735 N N . PRO A 1 96 ? 10.227 -6.179 1.252 1.00 70.56 96 PRO A N 1
ATOM 736 C CA . PRO A 1 96 ? 8.843 -6.044 1.694 1.00 70.56 96 PRO A CA 1
ATOM 737 C C . PRO A 1 96 ? 8.137 -7.381 1.968 1.00 70.56 96 PRO A C 1
ATOM 739 O O . PRO A 1 96 ? 6.910 -7.443 1.966 1.00 70.56 96 PRO A O 1
ATOM 742 N N . SER A 1 97 ? 8.884 -8.453 2.259 1.00 68.56 97 SER A N 1
ATOM 743 C CA . SER A 1 97 ? 8.319 -9.759 2.656 1.00 68.56 97 SER A CA 1
ATOM 744 C C . SER A 1 97 ? 7.398 -9.667 3.882 1.00 68.56 97 SER A C 1
ATOM 746 O O . SER A 1 97 ? 6.529 -10.509 4.068 1.00 68.56 97 SER A O 1
ATOM 748 N N . PHE A 1 98 ? 7.546 -8.636 4.723 1.00 71.69 98 PHE A N 1
ATOM 749 C CA . PHE A 1 98 ? 6.628 -8.392 5.844 1.00 71.69 98 PHE A CA 1
ATOM 750 C C . PHE A 1 98 ? 5.178 -8.176 5.377 1.00 71.69 98 PHE A C 1
ATOM 752 O O . PHE A 1 98 ? 4.235 -8.587 6.065 1.00 71.69 98 PHE A O 1
ATOM 759 N N . LEU A 1 99 ? 5.027 -7.546 4.210 1.00 72.69 99 LEU A N 1
ATOM 760 C CA . LEU A 1 99 ? 3.761 -7.294 3.551 1.00 72.69 99 LEU A CA 1
ATOM 761 C C . LEU A 1 99 ? 3.438 -8.476 2.640 1.00 72.69 99 LEU A C 1
ATOM 763 O O . LEU A 1 99 ? 2.468 -9.182 2.869 1.00 72.69 99 LEU A O 1
ATOM 767 N N . PHE A 1 100 ? 4.296 -8.750 1.664 1.00 77.00 100 PHE A N 1
ATOM 768 C CA . PHE A 1 100 ? 4.048 -9.696 0.581 1.00 77.00 100 PHE A CA 1
ATOM 769 C C . PHE A 1 100 ? 4.716 -11.055 0.841 1.00 77.00 100 PHE A C 1
ATOM 771 O O . PHE A 1 100 ? 5.681 -11.410 0.171 1.00 77.00 100 PHE A O 1
ATOM 778 N N . ASP A 1 101 ? 4.224 -11.803 1.823 1.00 81.00 101 ASP A N 1
ATOM 779 C CA . ASP A 1 101 ? 4.586 -13.213 2.008 1.00 81.00 101 ASP A CA 1
ATOM 780 C C . ASP A 1 101 ? 3.466 -14.130 1.492 1.00 81.00 101 ASP A C 1
ATOM 782 O O . ASP A 1 101 ? 2.280 -13.796 1.558 1.00 81.00 101 ASP A O 1
ATOM 786 N N . ALA A 1 102 ? 3.835 -15.302 0.972 1.00 82.81 102 ALA A N 1
ATOM 787 C CA . ALA A 1 102 ? 2.899 -16.218 0.329 1.00 82.81 102 ALA A CA 1
ATOM 788 C C . ALA A 1 102 ? 1.816 -16.762 1.283 1.00 82.81 102 ALA A C 1
ATOM 790 O O . ALA A 1 102 ? 0.717 -17.090 0.831 1.00 82.81 102 ALA A O 1
ATOM 791 N N . ALA A 1 103 ? 2.102 -16.836 2.589 1.00 85.44 103 ALA A N 1
ATOM 792 C CA . ALA A 1 103 ? 1.162 -17.285 3.617 1.00 85.44 103 ALA A CA 1
ATOM 793 C C . ALA A 1 103 ? 0.192 -16.183 4.081 1.00 85.44 103 ALA A C 1
ATOM 795 O O . ALA A 1 103 ? -0.692 -16.436 4.901 1.00 85.44 103 ALA A O 1
ATOM 796 N N . LYS A 1 104 ? 0.356 -14.946 3.600 1.00 86.81 104 LYS A N 1
ATOM 797 C CA . LYS A 1 104 ? -0.471 -13.812 4.022 1.00 86.81 104 LYS A CA 1
ATOM 798 C C . LYS A 1 104 ? -1.893 -13.943 3.461 1.00 86.81 104 LYS A C 1
ATOM 800 O O . LYS A 1 104 ? -2.079 -14.432 2.349 1.00 86.81 104 LYS A O 1
ATOM 805 N N . PRO A 1 105 ? -2.916 -13.466 4.190 1.00 88.56 105 PRO A N 1
ATOM 806 C CA . PRO A 1 105 ? -4.317 -13.610 3.792 1.00 88.56 105 PRO A CA 1
ATOM 807 C C . PRO A 1 105 ? -4.760 -12.604 2.718 1.00 88.56 105 PRO A C 1
ATOM 809 O O . PRO A 1 105 ? -5.922 -12.609 2.316 1.00 88.56 105 PRO A O 1
ATOM 812 N N . MET A 1 106 ? -3.877 -11.695 2.301 1.00 90.12 106 MET A N 1
ATOM 813 C CA . MET A 1 106 ? -4.216 -10.556 1.452 1.00 90.12 106 MET A CA 1
ATOM 814 C C . MET A 1 106 ? -4.755 -10.989 0.084 1.00 90.12 106 MET A C 1
ATOM 816 O O . MET A 1 106 ? -4.176 -11.827 -0.607 1.00 90.12 106 MET A O 1
ATOM 820 N N . THR A 1 107 ? -5.849 -10.348 -0.324 1.00 93.12 107 THR A N 1
ATOM 821 C CA . THR A 1 107 ? -6.520 -10.547 -1.621 1.00 93.12 107 THR A CA 1
ATOM 822 C C . THR A 1 107 ? -6.567 -9.272 -2.463 1.00 93.12 107 THR A C 1
ATOM 824 O O . THR A 1 107 ? -6.498 -9.360 -3.695 1.00 93.12 107 THR A O 1
ATOM 827 N N . LYS A 1 108 ? -6.625 -8.108 -1.798 1.00 94.19 108 LYS A N 1
ATOM 828 C CA . LYS A 1 108 ? -6.467 -6.767 -2.370 1.00 94.19 108 LYS A CA 1
ATOM 829 C C . LYS A 1 108 ? -5.427 -5.993 -1.570 1.00 94.19 108 LYS A C 1
ATOM 831 O O . LYS A 1 108 ? -5.511 -5.962 -0.341 1.00 94.19 108 LYS A O 1
ATOM 836 N N . ILE A 1 109 ? -4.506 -5.362 -2.288 1.00 91.88 109 ILE A N 1
ATOM 837 C CA . ILE A 1 109 ? -3.553 -4.392 -1.756 1.00 91.88 109 ILE A CA 1
ATOM 838 C C . ILE A 1 109 ? -3.578 -3.181 -2.680 1.00 91.88 109 ILE A C 1
ATOM 840 O O . ILE A 1 109 ? -3.216 -3.298 -3.851 1.00 91.88 109 ILE A O 1
ATOM 844 N N . ASP A 1 110 ? -4.001 -2.042 -2.155 1.00 94.12 110 ASP A N 1
ATOM 845 C CA . ASP A 1 110 ? -3.834 -0.746 -2.801 1.00 94.12 110 ASP A CA 1
ATOM 846 C C . ASP A 1 110 ? -2.997 0.142 -1.888 1.00 94.12 110 ASP A C 1
ATOM 848 O O . ASP A 1 110 ? -3.387 0.446 -0.758 1.00 94.12 110 ASP A O 1
ATOM 852 N N . LEU A 1 111 ? -1.799 0.476 -2.350 1.00 90.44 111 LEU A N 1
ATOM 853 C CA . LEU A 1 111 ? -0.883 1.386 -1.668 1.00 90.44 111 LEU A CA 1
ATOM 854 C C . LEU A 1 111 ? -0.467 2.523 -2.596 1.00 90.44 111 LEU A C 1
ATOM 856 O O . LEU A 1 111 ? 0.523 3.196 -2.321 1.00 90.44 111 LEU A O 1
ATOM 860 N N . SER A 1 112 ? -1.215 2.735 -3.679 1.00 92.19 112 SER A N 1
ATOM 861 C CA . SER A 1 112 ? -0.896 3.742 -4.681 1.00 92.19 112 SER A CA 1
ATOM 862 C C . SER A 1 112 ? -0.823 5.146 -4.082 1.00 92.19 112 SER A C 1
ATOM 864 O O . SER A 1 112 ? -1.381 5.424 -3.018 1.00 92.19 112 SER A O 1
ATOM 866 N N . TRP A 1 113 ? -0.131 6.062 -4.756 1.00 90.50 113 TRP A N 1
ATOM 867 C CA . TRP A 1 113 ? -0.023 7.456 -4.307 1.00 90.50 113 TRP A CA 1
ATOM 868 C C . TRP A 1 113 ? 0.535 7.606 -2.884 1.00 90.50 113 TRP A C 1
ATOM 870 O O . TRP A 1 113 ? 0.088 8.455 -2.111 1.00 90.50 113 TRP A O 1
ATOM 880 N N . ASN A 1 114 ? 1.520 6.784 -2.533 1.00 83.19 114 ASN A N 1
ATOM 881 C CA . ASN A 1 114 ? 2.310 6.944 -1.321 1.00 83.19 114 ASN A CA 1
ATOM 882 C C . ASN A 1 114 ? 3.747 7.369 -1.694 1.00 83.19 114 ASN A C 1
ATOM 884 O O . ASN A 1 114 ? 3.997 7.997 -2.725 1.00 83.19 114 ASN A O 1
ATOM 888 N N . VAL A 1 115 ? 4.713 7.133 -0.802 1.00 76.88 115 VAL A N 1
ATOM 889 C CA . VAL A 1 115 ? 6.138 7.413 -1.050 1.00 76.88 115 VAL A CA 1
ATOM 890 C C . VAL A 1 115 ? 6.964 6.151 -0.787 1.00 76.88 115 VAL A C 1
ATOM 892 O O . VAL A 1 115 ? 7.999 6.184 -0.113 1.00 76.88 115 VAL A O 1
ATOM 895 N N . LEU A 1 116 ? 6.483 5.006 -1.279 1.00 75.75 116 LEU A N 1
ATOM 896 C CA . LEU A 1 116 ? 7.067 3.698 -0.986 1.00 75.75 116 LEU A CA 1
ATOM 897 C C . LEU A 1 116 ? 8.238 3.383 -1.928 1.00 75.75 116 LEU A C 1
ATOM 899 O O . LEU A 1 116 ? 8.151 3.575 -3.137 1.00 75.75 116 LEU A O 1
ATOM 903 N N . GLY A 1 117 ? 9.343 2.886 -1.364 1.00 73.25 117 GLY A N 1
ATOM 904 C CA . GLY A 1 117 ? 10.554 2.492 -2.093 1.00 73.25 117 GLY A CA 1
ATOM 905 C C . GLY A 1 117 ? 10.941 1.039 -1.815 1.00 73.25 117 GLY A C 1
ATOM 906 O O . GLY A 1 117 ? 11.842 0.755 -1.030 1.00 73.25 117 GLY A O 1
ATOM 907 N N . PHE A 1 118 ? 10.260 0.076 -2.426 1.00 70.81 118 PHE A N 1
ATOM 908 C CA . PHE A 1 118 ? 10.582 -1.333 -2.191 1.00 70.81 118 PHE A CA 1
ATOM 909 C C . PHE A 1 118 ? 11.532 -1.912 -3.231 1.00 70.81 118 PHE A C 1
ATOM 911 O O . PHE A 1 118 ? 11.458 -1.551 -4.401 1.00 70.81 118 PHE A O 1
ATOM 918 N N . ASP A 1 119 ? 12.368 -2.862 -2.803 1.00 70.06 119 ASP A N 1
ATOM 919 C CA . ASP A 1 119 ? 12.967 -3.844 -3.707 1.00 70.06 119 ASP A CA 1
ATOM 920 C C . ASP A 1 119 ? 12.060 -5.081 -3.746 1.00 70.06 119 ASP A C 1
ATOM 922 O O . ASP A 1 119 ? 12.033 -5.890 -2.813 1.00 70.06 119 ASP A O 1
ATOM 926 N N . MET A 1 120 ? 11.295 -5.217 -4.829 1.00 70.62 120 MET A N 1
ATOM 927 C CA . MET A 1 120 ? 10.344 -6.316 -5.007 1.00 70.62 120 MET A CA 1
ATOM 928 C C . MET A 1 120 ? 10.959 -7.545 -5.696 1.00 70.62 120 MET A C 1
ATOM 930 O O . MET A 1 120 ? 10.261 -8.537 -5.904 1.00 70.62 120 MET A O 1
ATOM 934 N N . THR A 1 121 ? 12.255 -7.523 -6.035 1.00 69.62 121 THR A N 1
ATOM 935 C CA . THR A 1 121 ? 12.911 -8.578 -6.838 1.00 69.62 121 THR A CA 1
ATOM 936 C C . THR A 1 121 ? 12.867 -9.973 -6.203 1.00 69.62 121 THR A C 1
ATOM 938 O O . THR A 1 121 ? 12.910 -10.976 -6.912 1.00 69.62 121 THR A O 1
ATOM 941 N N . LYS A 1 122 ? 12.790 -10.057 -4.869 1.00 70.56 122 LYS A N 1
ATOM 942 C CA . LYS A 1 122 ? 12.854 -11.318 -4.097 1.00 70.56 122 LYS A CA 1
ATOM 943 C C . LYS A 1 122 ? 11.540 -11.693 -3.416 1.00 70.56 122 LYS A C 1
ATOM 945 O O . LYS A 1 122 ? 11.510 -12.581 -2.565 1.00 70.56 122 LYS A O 1
ATOM 950 N N . VAL A 1 123 ? 10.468 -10.994 -3.749 1.00 74.12 123 VAL A N 1
ATOM 951 C CA . VAL A 1 123 ? 9.219 -11.032 -2.996 1.00 74.12 123 VAL A CA 1
ATOM 952 C C . VAL A 1 123 ? 8.278 -12.095 -3.546 1.00 74.12 123 VAL A C 1
ATOM 954 O O . VAL A 1 123 ? 8.153 -12.262 -4.758 1.00 74.12 123 VAL A O 1
ATOM 957 N N . ARG A 1 124 ? 7.587 -12.810 -2.652 1.00 79.38 124 ARG A N 1
ATOM 958 C CA . ARG A 1 124 ? 6.591 -13.824 -3.015 1.00 79.38 124 ARG A CA 1
ATOM 959 C C . ARG A 1 124 ? 5.197 -13.364 -2.631 1.00 79.38 124 ARG A C 1
ATOM 961 O O . ARG A 1 124 ? 4.853 -13.345 -1.461 1.00 79.38 124 ARG A O 1
ATOM 968 N N . PHE A 1 125 ? 4.368 -13.070 -3.619 1.00 83.12 125 PHE A N 1
ATOM 969 C CA . PHE A 1 125 ? 3.017 -12.592 -3.349 1.00 83.12 125 PHE A CA 1
ATOM 970 C C . PHE A 1 125 ? 2.142 -13.651 -2.667 1.00 83.12 125 PHE A C 1
ATOM 972 O O . PHE A 1 125 ? 2.321 -14.847 -2.916 1.00 83.12 125 PHE A O 1
ATOM 979 N N . PRO A 1 126 ? 1.160 -13.209 -1.862 1.00 87.62 126 PRO A N 1
ATOM 980 C CA . PRO A 1 126 ? 0.092 -14.068 -1.370 1.00 87.62 126 PRO A CA 1
ATOM 981 C C . PRO A 1 126 ? -0.553 -14.861 -2.508 1.00 87.62 126 PRO A C 1
ATOM 983 O O . PRO A 1 126 ? -0.901 -14.291 -3.544 1.00 87.62 126 PRO A O 1
ATOM 986 N N . TYR A 1 127 ? -0.787 -16.159 -2.303 1.00 86.88 127 TYR A N 1
ATOM 987 C CA . TYR A 1 127 ? -1.382 -17.021 -3.336 1.00 86.88 127 TYR A CA 1
ATOM 988 C C . TYR A 1 127 ? -2.797 -16.598 -3.750 1.00 86.88 127 TYR A C 1
ATOM 990 O O . TYR A 1 127 ? -3.238 -16.895 -4.858 1.00 86.88 127 TYR A O 1
ATOM 998 N N . HIS A 1 128 ? -3.512 -15.907 -2.862 1.00 89.69 128 HIS A N 1
ATOM 999 C CA . HIS A 1 128 ? -4.874 -15.427 -3.093 1.00 89.69 128 HIS A CA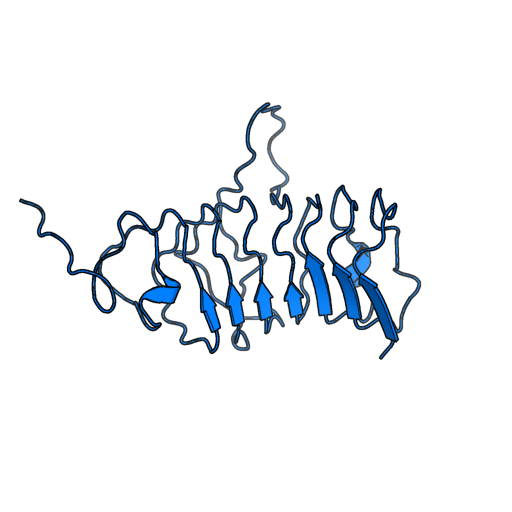 1
ATOM 1000 C C . HIS A 1 128 ? -4.933 -13.970 -3.562 1.00 89.69 128 HIS A C 1
ATOM 1002 O O . HIS A 1 128 ? -6.029 -13.416 -3.682 1.00 89.69 128 HIS A O 1
ATOM 1008 N N . LEU A 1 129 ? -3.784 -13.337 -3.815 1.00 91.06 129 LEU A N 1
ATOM 1009 C CA . LEU A 1 129 ? -3.756 -11.962 -4.282 1.00 91.06 129 LEU A CA 1
ATOM 1010 C C . LEU A 1 129 ? -4.402 -11.875 -5.666 1.00 91.06 129 LEU A C 1
ATOM 1012 O O . LEU A 1 129 ? -4.068 -12.626 -6.580 1.00 91.06 129 LEU A O 1
ATOM 1016 N N . THR A 1 130 ? -5.339 -10.945 -5.821 1.00 92.50 130 THR A N 1
ATOM 1017 C CA . THR A 1 130 ? -6.035 -10.713 -7.095 1.00 92.50 130 THR A CA 1
ATOM 1018 C C . THR A 1 130 ? -5.941 -9.273 -7.567 1.00 92.50 130 THR A C 1
ATOM 1020 O O . THR A 1 130 ? -6.066 -9.033 -8.767 1.00 92.50 130 THR A O 1
ATOM 1023 N N . TYR A 1 131 ? -5.699 -8.339 -6.650 1.00 93.88 131 TYR A N 1
ATOM 1024 C CA . TYR A 1 131 ? -5.577 -6.918 -6.925 1.00 93.88 131 TYR A CA 1
ATOM 1025 C C . TYR A 1 131 ? -4.325 -6.384 -6.244 1.00 93.88 131 TYR A C 1
ATOM 1027 O O . TYR A 1 131 ? -4.167 -6.538 -5.029 1.00 93.88 131 TYR A O 1
ATOM 1035 N N . LEU A 1 132 ? -3.469 -5.748 -7.035 1.00 90.88 132 LEU A N 1
ATOM 1036 C CA . LEU A 1 132 ? -2.303 -5.023 -6.562 1.00 90.88 132 LEU A CA 1
ATOM 1037 C C . LEU A 1 132 ? -2.196 -3.692 -7.301 1.00 90.88 132 LEU A C 1
ATOM 1039 O O . LEU A 1 132 ? -1.995 -3.695 -8.517 1.00 90.88 132 LEU A O 1
ATOM 1043 N N . ASP A 1 133 ? -2.276 -2.593 -6.562 1.00 92.44 133 ASP A N 1
ATOM 1044 C CA . ASP A 1 133 ? -1.922 -1.267 -7.062 1.00 92.44 133 ASP A CA 1
ATOM 1045 C C . ASP A 1 133 ? -0.802 -0.678 -6.194 1.00 92.44 133 ASP A C 1
ATOM 1047 O O . ASP A 1 133 ? -0.935 -0.541 -4.976 1.00 92.44 133 ASP A O 1
ATOM 1051 N N . LEU A 1 134 ? 0.332 -0.410 -6.840 1.00 88.81 134 LEU A N 1
ATOM 1052 C CA . LEU A 1 134 ? 1.517 0.251 -6.288 1.00 88.81 134 LEU A CA 1
ATOM 1053 C C . LEU A 1 134 ? 1.917 1.434 -7.184 1.00 88.81 134 LEU A C 1
ATOM 1055 O O . LEU A 1 134 ? 3.102 1.738 -7.329 1.00 88.81 134 LEU A O 1
ATOM 1059 N N . SER A 1 135 ? 0.964 2.015 -7.917 1.00 90.38 135 SER A N 1
ATOM 1060 C CA . SER A 1 135 ? 1.229 3.127 -8.827 1.00 90.38 135 SER A CA 1
ATOM 1061 C C . SER A 1 135 ? 1.533 4.422 -8.078 1.00 90.38 135 SER A C 1
ATOM 1063 O O . SER A 1 135 ? 1.128 4.609 -6.933 1.00 90.38 135 SER A O 1
ATOM 1065 N N . HIS A 1 136 ? 2.249 5.340 -8.731 1.00 90.44 136 HIS A N 1
ATOM 1066 C CA . HIS A 1 136 ? 2.636 6.629 -8.138 1.00 90.44 136 HIS A CA 1
ATOM 1067 C C . HIS A 1 136 ? 3.490 6.510 -6.862 1.00 90.44 136 HIS A C 1
ATOM 1069 O O . HIS A 1 136 ? 3.417 7.357 -5.975 1.00 90.44 136 HIS A O 1
ATOM 1075 N N . ASP A 1 137 ? 4.338 5.484 -6.806 1.00 80.25 137 ASP A N 1
ATOM 1076 C CA . ASP A 1 137 ? 5.340 5.262 -5.764 1.00 80.25 137 ASP A CA 1
ATOM 1077 C C . ASP A 1 137 ? 6.773 5.420 -6.331 1.00 80.25 137 ASP A C 1
ATOM 1079 O O . ASP A 1 137 ? 7.001 5.970 -7.413 1.00 80.25 137 ASP A O 1
ATOM 1083 N N . LYS A 1 138 ? 7.787 4.973 -5.580 1.00 71.50 138 LYS A N 1
ATOM 1084 C CA . LYS A 1 138 ? 9.208 4.933 -5.976 1.00 71.50 138 LYS A CA 1
ATOM 1085 C C . LYS A 1 138 ? 9.784 3.513 -5.953 1.00 71.50 138 LYS A C 1
ATOM 1087 O O . LYS A 1 138 ? 10.980 3.328 -5.719 1.00 71.50 138 LYS A O 1
ATOM 1092 N N . SER A 1 139 ? 8.949 2.495 -6.145 1.00 65.88 139 SER A N 1
ATOM 1093 C CA . SER A 1 139 ? 9.373 1.103 -5.971 1.00 65.88 139 SER A CA 1
ATOM 1094 C C . SER A 1 139 ? 10.209 0.602 -7.152 1.00 65.88 139 SER A C 1
ATOM 1096 O O . SER A 1 139 ? 9.912 0.900 -8.306 1.00 65.88 139 SER A O 1
ATOM 1098 N N . GLN A 1 140 ? 11.248 -0.184 -6.856 1.00 63.00 140 GLN A N 1
ATOM 1099 C CA . GLN A 1 140 ? 12.041 -0.958 -7.813 1.00 63.00 140 GLN A CA 1
ATOM 1100 C C . GLN A 1 140 ? 11.453 -2.376 -7.871 1.00 63.00 140 GLN A C 1
ATOM 1102 O O . GLN A 1 140 ? 11.532 -3.159 -6.925 1.00 63.00 140 GLN A O 1
ATOM 1107 N N . VAL A 1 141 ? 10.825 -2.720 -8.987 1.00 61.31 141 VAL A N 1
ATOM 1108 C CA . VAL A 1 141 ? 10.217 -4.032 -9.236 1.00 61.31 141 VAL A CA 1
ATOM 1109 C C . VAL A 1 141 ? 11.003 -4.709 -10.345 1.00 61.31 141 VAL A C 1
ATOM 1111 O O . VAL A 1 141 ? 11.033 -4.218 -11.470 1.00 61.31 141 VAL A O 1
ATOM 1114 N N . SER A 1 142 ? 11.610 -5.855 -10.033 1.00 53.91 142 SER A N 1
ATOM 1115 C CA . SER A 1 142 ? 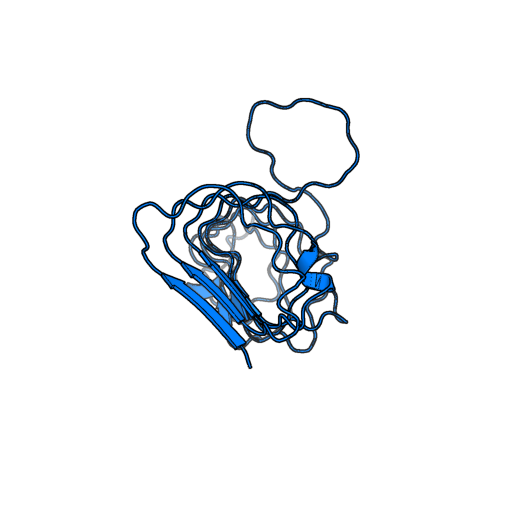11.929 -6.839 -11.066 1.00 53.91 142 SER A CA 1
ATOM 1116 C C . SER A 1 142 ? 10.741 -7.775 -11.223 1.00 53.91 142 SER A C 1
ATOM 1118 O O . SER A 1 142 ? 10.014 -8.052 -10.268 1.00 53.91 142 SER A O 1
ATOM 1120 N N . PHE A 1 143 ? 10.498 -8.150 -12.469 1.00 55.62 143 PHE A N 1
ATOM 1121 C CA . PHE A 1 143 ? 9.196 -8.534 -12.975 1.00 55.62 143 PHE A CA 1
ATOM 1122 C C . PHE A 1 143 ? 8.538 -9.687 -12.223 1.00 55.62 143 PHE A C 1
ATOM 1124 O O . PHE A 1 143 ? 9.135 -10.719 -11.918 1.00 55.62 143 PHE A O 1
ATOM 1131 N N . LEU A 1 144 ? 7.246 -9.490 -11.981 1.00 55.22 144 LEU A N 1
ATOM 1132 C CA . LEU A 1 144 ? 6.368 -10.456 -11.354 1.00 55.22 144 LEU A CA 1
ATOM 1133 C C . LEU A 1 144 ? 5.863 -11.442 -12.395 1.00 55.22 144 LEU A C 1
ATOM 1135 O O . LEU A 1 144 ? 5.239 -11.053 -13.375 1.00 55.22 144 LEU A O 1
ATOM 1139 N N . THR A 1 145 ? 6.023 -12.728 -12.121 1.00 55.03 145 THR A N 1
ATOM 1140 C CA . THR A 1 145 ? 5.398 -13.812 -12.890 1.00 55.03 145 THR A CA 1
ATOM 1141 C C . THR A 1 145 ? 3.911 -14.010 -12.546 1.00 55.03 145 THR A C 1
ATOM 1143 O O . THR A 1 145 ? 3.251 -14.877 -13.116 1.00 55.03 145 THR A O 1
ATOM 1146 N N . ALA A 1 146 ? 3.352 -13.219 -11.619 1.00 64.44 146 ALA A N 1
ATOM 1147 C CA . ALA A 1 146 ? 1.978 -13.368 -11.144 1.00 64.44 146 ALA A CA 1
ATOM 1148 C C . ALA A 1 146 ? 0.958 -12.657 -12.056 1.00 64.44 146 ALA A C 1
ATOM 1150 O O . ALA A 1 146 ? 0.912 -11.428 -12.166 1.00 64.44 146 ALA A O 1
ATOM 1151 N N . LYS A 1 147 ? 0.070 -13.441 -12.678 1.00 76.19 147 LYS A N 1
ATOM 1152 C CA . LYS A 1 147 ? -1.087 -12.931 -13.426 1.00 76.19 147 LYS A CA 1
ATOM 1153 C C . LYS A 1 147 ? -2.244 -12.617 -12.468 1.00 76.19 147 LYS A C 1
ATOM 1155 O O . LYS A 1 147 ? -3.060 -13.481 -12.162 1.00 76.19 147 LYS A O 1
ATOM 1160 N N . LEU A 1 148 ? -2.298 -11.378 -11.995 1.00 86.44 148 LEU A N 1
ATOM 1161 C CA . LEU A 1 148 ? -3.386 -10.845 -11.169 1.00 86.44 148 LEU A CA 1
ATOM 1162 C C . LEU A 1 148 ? -4.604 -10.418 -12.015 1.00 86.44 148 LEU A C 1
ATOM 1164 O O . LEU A 1 148 ? -4.515 -10.294 -13.234 1.00 86.44 148 LEU A O 1
ATOM 1168 N N . ARG A 1 149 ? -5.763 -10.197 -11.380 1.00 91.06 149 ARG A N 1
ATOM 1169 C CA . ARG A 1 149 ? -6.945 -9.632 -12.065 1.00 91.06 149 ARG A CA 1
ATOM 1170 C C . ARG A 1 149 ? -6.789 -8.134 -12.290 1.00 91.06 149 ARG A C 1
ATOM 1172 O O . ARG A 1 149 ? -7.160 -7.632 -13.344 1.00 91.06 149 ARG A O 1
ATOM 1179 N N . HIS A 1 150 ? -6.248 -7.451 -11.290 1.00 92.50 150 HIS A N 1
ATOM 1180 C CA . HIS A 1 150 ? -5.846 -6.061 -11.370 1.00 92.50 150 HIS A CA 1
ATOM 1181 C C . HIS A 1 150 ? -4.381 -5.958 -10.962 1.00 92.50 150 HIS A C 1
ATOM 1183 O O . HIS A 1 150 ? -3.970 -6.506 -9.935 1.00 92.50 150 HIS A O 1
ATOM 1189 N N . PHE A 1 151 ? -3.604 -5.276 -11.789 1.00 89.69 151 PHE A N 1
ATOM 1190 C CA . PHE A 1 151 ? -2.202 -5.013 -11.544 1.00 89.69 151 PHE A CA 1
ATOM 1191 C C . PHE A 1 151 ? -1.855 -3.639 -12.096 1.00 89.69 151 PHE A C 1
ATOM 1193 O O . PHE A 1 151 ? -2.089 -3.375 -13.281 1.00 89.69 151 PHE A O 1
ATOM 1200 N N . ASN A 1 152 ? -1.281 -2.795 -11.251 1.00 89.44 152 ASN A N 1
ATOM 1201 C CA . ASN A 1 152 ? -0.845 -1.468 -11.634 1.00 89.44 152 ASN A CA 1
ATOM 1202 C C . ASN A 1 152 ? 0.433 -1.088 -10.879 1.00 89.44 152 ASN A C 1
ATOM 1204 O O . ASN A 1 152 ? 0.492 -1.104 -9.653 1.00 89.44 152 ASN A O 1
ATOM 1208 N N . VAL A 1 153 ? 1.474 -0.775 -11.643 1.00 87.81 153 VAL A N 1
ATOM 1209 C CA . VAL A 1 153 ? 2.766 -0.258 -11.171 1.00 87.81 153 VAL A CA 1
ATOM 1210 C C . VAL A 1 153 ? 3.196 0.939 -12.022 1.00 87.81 153 VAL A C 1
ATOM 1212 O O . VAL A 1 153 ? 4.386 1.239 -12.150 1.00 87.81 153 VAL A O 1
ATOM 1215 N N . SER A 1 154 ? 2.234 1.619 -12.650 1.00 88.94 154 SER A N 1
ATOM 1216 C CA . SER A 1 154 ? 2.487 2.829 -13.430 1.00 88.94 154 SER A CA 1
ATOM 1217 C C . SER A 1 154 ? 3.051 3.954 -12.555 1.00 88.94 154 SER A C 1
ATOM 1219 O O . SER A 1 154 ? 2.940 3.925 -11.329 1.00 88.94 154 SER A O 1
ATOM 1221 N N . TYR A 1 155 ? 3.702 4.935 -13.177 1.00 89.12 155 TYR A N 1
ATOM 1222 C CA . TYR A 1 155 ? 4.285 6.091 -12.486 1.00 89.12 155 TYR A CA 1
ATOM 1223 C C . TYR A 1 155 ? 5.260 5.708 -11.359 1.00 89.12 155 TYR A C 1
ATOM 1225 O O . TYR A 1 155 ? 5.262 6.320 -10.295 1.00 89.12 155 TYR A O 1
ATOM 1233 N N . ASN A 1 156 ? 6.102 4.703 -11.608 1.00 82.38 156 ASN A N 1
ATOM 1234 C CA . ASN A 1 156 ? 7.223 4.320 -10.751 1.00 82.38 156 ASN A CA 1
ATOM 1235 C C . ASN A 1 156 ? 8.567 4.586 -11.461 1.00 82.38 156 ASN A C 1
ATOM 1237 O O . ASN A 1 156 ? 8.645 5.185 -12.538 1.00 82.38 156 ASN A O 1
ATOM 1241 N N . GLU A 1 157 ? 9.661 4.138 -10.846 1.00 79.00 157 GLU A N 1
ATOM 1242 C CA . GLU A 1 157 ? 11.022 4.244 -11.383 1.00 79.00 157 GLU A CA 1
ATOM 1243 C C . GLU A 1 157 ? 11.549 2.874 -11.867 1.00 79.00 157 GLU A C 1
ATOM 1245 O O . GLU A 1 157 ? 12.732 2.567 -11.723 1.00 79.00 157 GLU A O 1
ATOM 1250 N N . LEU A 1 158 ? 10.670 2.036 -12.442 1.00 77.00 158 LEU A N 1
ATOM 1251 C CA . LEU A 1 158 ? 11.007 0.672 -12.870 1.00 77.00 158 LEU A CA 1
ATOM 1252 C C . LEU A 1 158 ? 11.913 0.636 -14.104 1.00 77.00 158 LEU A C 1
ATOM 1254 O O . LEU A 1 158 ? 11.611 1.268 -15.120 1.00 77.00 158 LEU A O 1
ATOM 1258 N N . CYS A 1 159 ? 12.962 -0.190 -14.041 1.00 72.62 159 CYS A N 1
ATOM 1259 C CA . CYS A 1 159 ? 13.887 -0.480 -15.139 1.00 72.62 159 CYS A CA 1
ATOM 1260 C C . CYS A 1 159 ? 13.978 -2.000 -15.409 1.00 72.62 159 CYS A C 1
ATOM 1262 O O . CYS A 1 159 ? 14.074 -2.764 -14.452 1.00 72.62 159 CYS A O 1
ATOM 1264 N N . PRO A 1 160 ? 14.010 -2.479 -16.669 1.00 64.56 160 PRO A N 1
ATOM 1265 C CA . PRO A 1 160 ? 14.162 -3.889 -16.998 1.00 64.56 160 PRO A CA 1
ATOM 1266 C C . PRO A 1 160 ? 15.606 -4.372 -17.012 1.00 64.56 160 PRO A C 1
ATOM 1268 O O . PRO A 1 160 ? 16.499 -3.662 -17.473 1.00 64.56 160 PRO A O 1
ATOM 1271 N N . GLU A 1 161 ? 15.724 -5.688 -16.827 1.00 53.25 161 GLU A N 1
ATOM 1272 C CA . GLU A 1 161 ? 16.170 -6.556 -17.924 1.00 53.25 161 GLU A CA 1
ATOM 1273 C C . GLU A 1 161 ? 15.001 -7.435 -18.434 1.00 53.25 161 GLU A C 1
ATOM 1275 O O . GLU A 1 161 ? 14.653 -8.457 -17.855 1.00 53.25 161 GLU A O 1
ATOM 1280 N N . GLY A 1 162 ? 14.347 -6.979 -19.508 1.00 51.97 162 GLY A N 1
ATOM 1281 C CA . GLY A 1 162 ? 13.739 -7.752 -20.605 1.00 51.97 162 GLY A CA 1
ATOM 1282 C C . GLY A 1 162 ? 12.671 -8.840 -20.402 1.00 51.97 162 GLY A C 1
ATOM 1283 O O . GLY A 1 162 ? 12.148 -9.295 -21.420 1.00 51.97 162 GLY A O 1
ATOM 1284 N N . HIS A 1 163 ? 12.318 -9.293 -19.198 1.00 54.38 163 HIS A N 1
ATOM 1285 C CA . HIS A 1 163 ? 11.523 -10.527 -19.053 1.00 54.38 163 HIS A CA 1
ATOM 1286 C C . HIS A 1 163 ? 10.416 -10.431 -18.002 1.00 54.38 163 HIS A C 1
ATOM 1288 O O . HIS A 1 163 ? 10.699 -10.081 -16.870 1.00 54.38 163 HIS A O 1
ATOM 1294 N N . GLY A 1 164 ? 9.183 -10.837 -18.341 1.00 57.06 164 GLY A N 1
ATOM 1295 C CA . GLY A 1 164 ? 8.113 -11.077 -17.353 1.00 57.06 164 GLY A CA 1
ATOM 1296 C C . GLY A 1 164 ? 6.971 -10.056 -17.314 1.00 57.06 164 GLY A C 1
ATOM 1297 O O . GLY A 1 164 ? 6.350 -9.876 -16.269 1.00 57.06 164 GLY A O 1
ATOM 1298 N N . ILE A 1 165 ? 6.663 -9.379 -18.425 1.00 64.50 165 ILE A N 1
ATOM 1299 C CA . ILE A 1 165 ? 5.473 -8.526 -18.497 1.00 64.50 165 ILE A CA 1
ATOM 1300 C C . ILE A 1 165 ? 4.248 -9.367 -18.890 1.00 64.50 165 ILE A C 1
ATOM 1302 O O . ILE A 1 165 ? 4.188 -9.920 -19.986 1.00 64.50 165 ILE A O 1
ATOM 1306 N N . HIS A 1 166 ? 3.268 -9.464 -17.988 1.00 73.75 166 HIS A N 1
ATOM 1307 C CA . HIS A 1 166 ? 2.070 -10.302 -18.158 1.00 73.75 166 HIS A CA 1
ATOM 1308 C C . HIS A 1 166 ? 0.749 -9.516 -18.182 1.00 73.75 166 HIS A C 1
ATOM 1310 O O . HIS A 1 166 ? -0.304 -10.109 -18.426 1.00 73.75 166 HIS A O 1
ATOM 1316 N N . HIS A 1 167 ? 0.803 -8.202 -17.948 1.00 82.19 167 HIS A N 1
ATOM 1317 C CA . HIS A 1 167 ? -0.353 -7.297 -17.942 1.00 82.19 167 HIS A CA 1
ATOM 1318 C C . HIS A 1 167 ? -0.275 -6.292 -19.094 1.00 82.19 167 HIS A C 1
ATOM 1320 O O . HIS A 1 167 ? 0.751 -6.195 -19.764 1.00 82.19 167 HIS A O 1
ATOM 1326 N N . GLY A 1 168 ? -1.364 -5.568 -19.357 1.00 85.75 168 GLY A N 1
ATOM 1327 C CA . GLY A 1 168 ? -1.418 -4.575 -20.437 1.00 85.75 168 GLY A CA 1
ATOM 1328 C C . GLY A 1 168 ? -0.455 -3.402 -20.220 1.00 85.75 168 GLY A C 1
ATOM 1329 O O . GLY A 1 168 ? -0.072 -3.111 -19.092 1.00 85.75 168 GLY A O 1
ATOM 1330 N N . ALA A 1 169 ? -0.092 -2.696 -21.298 1.00 86.94 169 ALA A N 1
ATOM 1331 C CA . ALA A 1 169 ? 0.876 -1.589 -21.264 1.00 86.94 169 ALA A CA 1
ATOM 1332 C C . ALA A 1 169 ? 0.535 -0.504 -20.224 1.00 86.94 169 ALA A C 1
ATOM 1334 O O . ALA A 1 169 ? 1.430 -0.015 -19.541 1.00 86.94 169 ALA A O 1
ATOM 1335 N N . ASN A 1 170 ? -0.755 -0.198 -20.043 1.00 89.44 170 ASN A N 1
ATOM 1336 C CA . ASN A 1 170 ? -1.233 0.797 -19.076 1.00 89.44 170 ASN A CA 1
ATOM 1337 C C . ASN A 1 170 ? -0.798 0.487 -17.635 1.00 89.44 170 ASN A C 1
ATOM 1339 O O . ASN A 1 170 ? -0.497 1.404 -16.881 1.00 89.44 170 ASN A O 1
ATOM 1343 N N . SER A 1 171 ? -0.691 -0.794 -17.264 1.00 88.44 171 SER A N 1
ATOM 1344 C CA . SER A 1 171 ? -0.231 -1.219 -15.934 1.00 88.44 171 SER A CA 1
ATOM 1345 C C . SER A 1 171 ? 1.215 -0.820 -15.632 1.00 88.44 171 SER A C 1
ATOM 1347 O O . SER A 1 171 ? 1.639 -0.905 -14.484 1.00 88.44 171 SER A O 1
ATOM 1349 N N . TYR A 1 172 ? 1.982 -0.422 -16.647 1.00 86.19 172 TYR A N 1
ATOM 1350 C CA . TYR A 1 172 ? 3.409 -0.113 -16.558 1.00 86.19 172 TYR A CA 1
ATOM 1351 C C . TYR A 1 172 ? 3.734 1.294 -17.065 1.00 86.19 172 TYR A C 1
ATOM 1353 O O . TYR A 1 172 ? 4.910 1.621 -17.240 1.00 86.19 172 TYR A O 1
ATOM 1361 N N . ASP A 1 173 ? 2.722 2.119 -17.320 1.00 87.94 173 ASP A N 1
ATOM 1362 C CA . ASP A 1 173 ? 2.911 3.424 -17.938 1.00 87.94 173 ASP A CA 1
ATOM 1363 C C . ASP A 1 173 ? 3.815 4.344 -17.095 1.00 87.94 173 ASP A C 1
ATOM 1365 O O . ASP A 1 173 ? 3.945 4.176 -15.881 1.00 87.94 173 ASP A O 1
ATOM 1369 N N . HIS A 1 174 ? 4.482 5.302 -17.738 1.00 88.00 174 HIS A N 1
ATOM 1370 C CA . HIS A 1 174 ? 5.373 6.277 -17.092 1.00 88.00 174 HIS A CA 1
ATOM 1371 C C . HIS A 1 174 ? 6.551 5.694 -16.281 1.00 88.00 174 HIS A C 1
ATOM 1373 O O . HIS A 1 174 ? 7.181 6.407 -15.500 1.00 88.00 174 HIS A O 1
ATOM 1379 N N . ASN A 1 175 ? 6.928 4.436 -16.521 1.00 81.56 175 ASN A N 1
ATOM 1380 C CA . ASN A 1 175 ? 8.173 3.864 -16.015 1.00 81.56 175 ASN A CA 1
ATOM 1381 C C . ASN A 1 175 ? 9.323 4.117 -17.000 1.00 81.56 175 ASN A C 1
ATOM 1383 O O . ASN A 1 175 ? 9.373 3.541 -18.086 1.00 81.56 175 ASN A O 1
ATOM 1387 N N . LYS A 1 176 ? 10.258 4.996 -16.622 1.00 74.31 176 LYS A N 1
ATOM 1388 C CA . LYS A 1 176 ? 11.230 5.630 -17.540 1.00 74.31 176 LYS A CA 1
ATOM 1389 C C . LYS A 1 176 ? 12.089 4.678 -18.371 1.00 74.31 176 LYS A C 1
ATOM 1391 O O . LYS A 1 176 ? 12.526 5.050 -19.457 1.00 74.31 176 LYS A O 1
ATOM 1396 N N . CYS A 1 177 ? 12.396 3.506 -17.841 1.00 75.69 177 CYS A N 1
ATOM 1397 C CA . CYS A 1 177 ? 13.347 2.576 -18.437 1.00 75.69 177 CYS A CA 1
ATOM 1398 C C . CYS A 1 177 ? 12.677 1.277 -18.890 1.00 75.69 177 CYS A C 1
ATOM 1400 O O . CYS A 1 177 ? 13.355 0.483 -19.540 1.00 75.69 177 CYS A O 1
ATOM 1402 N N . LEU A 1 178 ? 11.383 1.058 -18.598 1.00 79.69 178 LEU A N 1
ATOM 1403 C CA . LEU A 1 178 ? 10.677 -0.155 -19.008 1.00 79.69 178 LEU A CA 1
ATOM 1404 C C . LEU A 1 178 ? 10.557 -0.270 -20.531 1.00 79.69 178 LEU A C 1
ATOM 1406 O O . LEU A 1 178 ? 10.193 0.674 -21.227 1.00 79.69 178 LEU A O 1
ATOM 1410 N N . CYS A 1 179 ? 10.869 -1.454 -21.048 1.00 78.69 179 CYS A N 1
ATOM 1411 C CA . CYS A 1 179 ? 10.807 -1.780 -22.464 1.00 78.69 179 CYS A CA 1
ATOM 1412 C C . CYS A 1 179 ? 10.581 -3.287 -22.646 1.00 78.69 179 CYS A C 1
ATOM 1414 O O . CYS A 1 179 ? 10.862 -4.078 -21.744 1.00 78.69 179 CYS A O 1
ATOM 1416 N N . GLY A 1 180 ? 10.089 -3.677 -23.821 1.00 78.06 180 GLY A N 1
ATOM 1417 C CA . GLY A 1 180 ? 9.666 -5.045 -24.130 1.00 78.06 180 GLY A CA 1
ATOM 1418 C C . GLY A 1 180 ? 8.144 -5.196 -24.115 1.00 78.06 180 GLY A C 1
ATOM 1419 O O . GLY A 1 180 ? 7.446 -4.443 -23.446 1.00 78.06 180 GLY A O 1
ATOM 1420 N N . THR A 1 181 ? 7.619 -6.149 -24.887 1.00 75.88 181 THR A N 1
ATOM 1421 C CA . THR A 1 181 ? 6.172 -6.347 -25.089 1.00 75.88 181 THR A CA 1
ATOM 1422 C C . THR A 1 181 ? 5.427 -6.462 -23.755 1.00 75.88 181 THR A C 1
ATOM 1424 O O . THR A 1 181 ? 5.859 -7.251 -22.914 1.00 75.88 181 THR A O 1
ATOM 1427 N N . PRO A 1 182 ? 4.308 -5.736 -23.549 1.00 78.44 182 PRO A N 1
ATOM 1428 C CA . PRO A 1 182 ? 3.537 -4.913 -24.488 1.00 78.44 182 PRO A CA 1
ATOM 1429 C C . PRO A 1 182 ? 3.970 -3.437 -24.576 1.00 78.44 182 PRO A C 1
ATOM 1431 O O . PRO A 1 182 ? 3.266 -2.642 -25.190 1.00 78.44 182 PRO A O 1
ATOM 1434 N N . LEU A 1 183 ? 5.089 -3.051 -23.963 1.00 80.94 183 LEU A N 1
ATOM 1435 C CA . LEU A 1 183 ? 5.661 -1.707 -24.059 1.00 80.94 183 LEU A CA 1
ATOM 1436 C C . LEU A 1 183 ? 6.514 -1.547 -25.325 1.00 80.94 183 LEU A C 1
ATOM 1438 O O . LEU A 1 183 ? 6.655 -2.461 -26.143 1.00 80.94 183 LEU A O 1
ATOM 1442 N N . VAL A 1 184 ? 7.114 -0.365 -25.478 1.00 82.25 184 VAL A N 1
ATOM 1443 C CA . VAL A 1 184 ? 8.040 -0.074 -26.576 1.00 82.25 184 VAL A CA 1
ATOM 1444 C C . VAL A 1 184 ? 9.238 -1.040 -26.572 1.00 82.25 184 VAL A C 1
ATOM 1446 O O . VAL A 1 184 ? 9.737 -1.395 -25.500 1.00 82.25 184 VAL A O 1
ATOM 1449 N N . PRO A 1 185 ? 9.741 -1.474 -27.743 1.00 82.44 185 PRO A N 1
ATOM 1450 C CA . PRO A 1 185 ? 10.916 -2.337 -27.815 1.00 82.44 185 PRO A CA 1
ATOM 1451 C C . PRO A 1 185 ? 12.150 -1.712 -27.157 1.00 82.44 185 PRO A C 1
ATOM 1453 O O . PRO A 1 185 ? 12.400 -0.511 -27.273 1.00 82.44 185 PRO A O 1
ATOM 1456 N N . CYS A 1 186 ? 12.960 -2.543 -26.502 1.00 80.25 186 CYS A N 1
ATOM 1457 C CA . CYS A 1 186 ? 14.213 -2.095 -25.908 1.00 80.25 186 CYS A CA 1
ATOM 1458 C C . CYS A 1 186 ? 15.185 -1.604 -26.984 1.00 80.25 186 CYS A C 1
ATOM 1460 O O . CYS A 1 186 ? 15.462 -2.308 -27.959 1.00 80.25 186 CYS A O 1
ATOM 1462 N N . LYS A 1 187 ? 15.747 -0.405 -26.791 1.00 79.69 187 LYS A N 1
ATOM 1463 C CA . LYS A 1 187 ? 16.857 0.077 -27.621 1.00 79.69 187 LYS A CA 1
ATOM 1464 C C . LYS A 1 187 ? 18.057 -0.846 -27.392 1.00 79.69 187 LYS A C 1
ATOM 1466 O O . LYS A 1 187 ? 18.454 -1.055 -26.247 1.00 79.69 187 LYS A O 1
ATOM 1471 N N . LYS A 1 188 ? 18.635 -1.407 -28.460 1.00 69.00 188 LYS A N 1
ATOM 1472 C CA . LYS A 1 188 ? 19.891 -2.167 -28.357 1.00 69.00 188 LYS A CA 1
ATOM 1473 C C . LYS A 1 188 ? 20.976 -1.226 -27.823 1.00 69.00 188 LYS A C 1
ATOM 1475 O O . LYS A 1 188 ? 21.129 -0.131 -28.362 1.00 69.00 188 LYS A O 1
ATOM 1480 N N . ARG A 1 189 ? 21.692 -1.626 -26.765 1.00 62.00 189 ARG A N 1
ATOM 1481 C CA . ARG A 1 189 ? 22.910 -0.915 -26.342 1.00 62.00 189 ARG A CA 1
ATOM 1482 C C . ARG A 1 189 ? 23.905 -0.982 -27.511 1.00 62.00 189 ARG A C 1
ATOM 1484 O O . ARG A 1 189 ? 24.125 -2.076 -28.028 1.00 62.00 189 ARG A O 1
ATOM 1491 N N . GLN A 1 190 ? 24.380 0.179 -27.970 1.00 43.91 190 GLN A N 1
ATOM 1492 C CA . GLN A 1 190 ? 25.499 0.293 -28.915 1.00 43.91 190 GLN A CA 1
ATOM 1493 C C . GLN A 1 190 ? 26.814 0.027 -28.193 1.00 43.91 190 GLN A C 1
ATOM 1495 O O . GLN A 1 190 ? 26.889 0.391 -26.996 1.00 43.91 190 GLN A O 1
#

Foldseek 3Di:
DDEDAAEPDEPPEEEDDDPLVVQAYAYYAHENYAYAEEDDPSPVSHNHAEYHHALYAYEEDDDQHQYDHYANYAYAYDDPDDPDDDPDDREDEEAPQVHAPQPGNYQEDHHHNYAYEYACDPGHHHPNHAYDAHDLYAYEDAADLDDHVYAAHANYQYADDEDHDDDAPRSHHNHPHDADPPHHHHDDDD

Sequence (190 aa):
MQTIQLDTMPGLYGTIPSLSKLSHLELLDITSTSITGPLPEFWVNTNLSALTITDSKLTGPIPNLRYIDLSGNMLTAHWIHTSWIAPRKLSLTGNPSFLFDAAKPMTKIDLSWNVLGFDMTKVRFPYHLTYLDLSHDKSQVSFLTAKLRHFNVSYNELCPEGHGIHHGANSYDHNKCLCGTPLVPCKKRQ